Protein AF-B8LD40-F1 (afdb_monomer_lite)

Foldseek 3Di:
DDDDDDDDDDDDDDDDDDDDDDDDDDDDDDDDPPDDDPPDDVVVVVVVVVVVVVVVVVVVVVVVVVVVVVVVVVVVVVVVVVVVVVCVVVVDDDDDDPDPPPDDDDDDDDPDDPVVVVVVVVVPPPPQQDPVNLCVLQVVVPDDPVQQVDWDDRVPQWIAGSVGWIWGQDPVGTGIDGLPQPPDDPACVDPQDNGPDPVVVD

Sequence (202 aa):
MSKSKDKSKSKDKSPTSTSSSSKNAKQNPKEQKRKAPSTGLDEIDSLFAAKKQSSKQLQQQLAEEKEVAKLERKRRKEARLQEEAEEIALRGGGGGAAAVANAGGKRKADATAPQSLHQKAQNLKSLTYTRQDIQQLNGDKQSSNEAKDKWATDGLGGVFNGEGYTGRRDDGGLRVFKAHLMNREGFGGSKDCPFDCDCCFI

Structure (mmCIF, N/CA/C/O backbone):
data_AF-B8LD40-F1
#
_entry.id   AF-B8LD40-F1
#
loop_
_atom_site.group_PDB
_atom_site.id
_atom_site.type_symbol
_atom_site.label_atom_id
_atom_site.label_alt_id
_atom_site.label_comp_id
_atom_site.label_asym_id
_atom_site.label_entity_id
_atom_site.label_seq_id
_atom_site.pdbx_PDB_ins_code
_atom_site.Cartn_x
_atom_site.Cartn_y
_atom_site.Cartn_z
_atom_site.occupancy
_atom_site.B_iso_or_equiv
_atom_site.auth_seq_id
_atom_site.auth_comp_id
_atom_site.auth_asym_id
_atom_site.auth_atom_id
_atom_site.pdbx_PDB_model_num
ATOM 1 N N . MET A 1 1 ? -5.840 -19.647 -36.847 1.00 46.38 1 MET A N 1
ATOM 2 C CA . MET A 1 1 ? -6.883 -20.461 -36.187 1.00 46.38 1 MET A CA 1
ATOM 3 C C . MET A 1 1 ? -7.141 -19.895 -34.803 1.00 46.38 1 MET A C 1
ATOM 5 O O . MET A 1 1 ? -6.287 -19.974 -33.932 1.00 46.38 1 MET A O 1
ATOM 9 N N . SER A 1 2 ? -8.286 -19.237 -34.672 1.00 51.41 2 SER A N 1
ATOM 10 C CA . SER A 1 2 ? -8.727 -18.423 -33.542 1.00 51.41 2 SER A CA 1
ATOM 11 C C . SER A 1 2 ? -9.223 -19.277 -32.378 1.00 51.41 2 SER A C 1
ATOM 13 O O . SER A 1 2 ? -10.051 -20.159 -32.598 1.00 51.41 2 SER A O 1
ATOM 15 N N . LYS A 1 3 ? -8.798 -18.983 -31.143 1.00 52.06 3 LYS A N 1
ATOM 16 C CA . LYS A 1 3 ? -9.536 -19.368 -29.927 1.00 52.06 3 LYS A CA 1
ATOM 17 C C . LYS A 1 3 ? -9.447 -18.259 -28.878 1.00 52.06 3 LYS A C 1
ATOM 19 O O . LYS A 1 3 ? -8.589 -18.276 -28.003 1.00 52.06 3 LYS A O 1
ATOM 24 N N . SER A 1 4 ? -10.372 -17.312 -28.994 1.00 53.19 4 SER A N 1
ATOM 25 C CA . SER A 1 4 ? -10.793 -16.408 -27.924 1.00 53.19 4 SER A CA 1
ATOM 26 C C . SER A 1 4 ? -11.438 -17.220 -26.801 1.00 53.19 4 SER A C 1
ATOM 28 O O . SER A 1 4 ? -12.209 -18.147 -27.066 1.00 53.19 4 SER A O 1
ATOM 30 N N . LYS A 1 5 ? -11.138 -16.889 -25.544 1.00 59.12 5 LYS A N 1
ATOM 31 C CA . LYS A 1 5 ? -11.885 -17.415 -24.399 1.00 59.12 5 LYS A CA 1
ATOM 32 C C . LYS A 1 5 ? -12.058 -16.325 -23.349 1.00 59.12 5 LYS A C 1
ATOM 34 O O . LYS A 1 5 ? -11.348 -16.272 -22.350 1.00 59.12 5 LYS A O 1
ATOM 39 N N . ASP A 1 6 ? -13.035 -15.470 -23.617 1.00 59.31 6 ASP A N 1
ATOM 40 C CA . ASP A 1 6 ? -13.690 -14.626 -22.631 1.00 59.31 6 ASP A CA 1
ATOM 41 C C . ASP A 1 6 ? -14.314 -15.491 -21.532 1.00 59.31 6 ASP A C 1
ATOM 43 O O . ASP A 1 6 ? -14.996 -16.487 -21.797 1.00 59.31 6 ASP A O 1
ATOM 47 N N . LYS A 1 7 ? -14.097 -15.106 -20.274 1.00 61.38 7 LYS A N 1
ATOM 48 C CA . LYS A 1 7 ? -14.900 -15.610 -19.160 1.00 61.38 7 LYS A CA 1
ATOM 49 C C . LYS A 1 7 ? -15.148 -14.503 -18.147 1.00 61.38 7 LYS A C 1
ATOM 51 O O . LYS A 1 7 ? -14.567 -14.460 -17.067 1.00 61.38 7 LYS A O 1
ATOM 56 N N . SER A 1 8 ? -16.060 -13.623 -18.530 1.00 55.22 8 SER A N 1
ATOM 57 C CA . SER A 1 8 ? -16.773 -12.701 -17.655 1.00 55.22 8 SER A CA 1
ATOM 58 C C . SER A 1 8 ? -17.577 -13.498 -16.623 1.00 55.22 8 SER A C 1
ATOM 60 O O . SER A 1 8 ? -18.368 -14.372 -16.980 1.00 55.22 8 SER A O 1
ATOM 62 N N . LYS A 1 9 ? -17.391 -13.206 -15.335 1.00 63.00 9 LYS A N 1
ATOM 63 C CA . LYS A 1 9 ? -18.305 -13.648 -14.275 1.00 63.00 9 LYS A CA 1
ATOM 64 C C . LYS A 1 9 ? -18.649 -12.453 -13.396 1.00 63.00 9 LYS A C 1
ATOM 66 O O . LYS A 1 9 ? -18.030 -12.217 -12.364 1.00 63.00 9 LYS A O 1
ATOM 71 N N . SER A 1 10 ? -19.635 -11.699 -13.864 1.00 55.72 10 SER A N 1
ATOM 72 C CA . SER A 1 10 ? -20.427 -10.759 -13.084 1.00 55.72 10 SER A CA 1
ATOM 73 C C . SER A 1 10 ? -21.157 -11.512 -11.970 1.00 55.72 10 SER A C 1
ATOM 75 O O . SER A 1 10 ? -21.706 -12.598 -12.171 1.00 55.72 10 SER A O 1
ATOM 77 N N . LYS A 1 11 ? -21.138 -10.946 -10.765 1.00 61.25 11 LYS A N 1
ATOM 78 C CA . LYS A 1 11 ? -22.024 -11.360 -9.680 1.00 61.25 11 LYS A CA 1
ATOM 79 C C . LYS A 1 11 ? -22.542 -10.107 -8.994 1.00 61.25 11 LYS A C 1
ATOM 81 O O . LYS A 1 11 ? -22.071 -9.724 -7.929 1.00 61.25 11 LYS A O 1
ATOM 86 N N . ASP A 1 12 ? -23.501 -9.485 -9.667 1.00 57.19 12 ASP A N 1
ATOM 87 C CA . ASP A 1 12 ? -24.438 -8.552 -9.067 1.00 57.19 12 ASP A CA 1
ATOM 88 C C . ASP A 1 12 ? -25.165 -9.248 -7.919 1.00 57.19 12 ASP A C 1
ATOM 90 O O . ASP A 1 12 ? -25.702 -10.352 -8.059 1.00 57.19 12 ASP A O 1
ATOM 94 N N . LYS A 1 13 ? -25.142 -8.611 -6.752 1.00 61.12 13 LYS A N 1
ATOM 95 C CA . LYS A 1 13 ? -25.974 -8.997 -5.619 1.00 61.12 13 LYS A CA 1
ATOM 96 C C . LYS A 1 13 ? -26.497 -7.730 -4.959 1.00 61.12 13 LYS A C 1
ATOM 98 O O . LYS A 1 13 ? -25.964 -7.248 -3.965 1.00 61.12 13 LYS A O 1
ATOM 103 N N . SER A 1 14 ? -27.533 -7.185 -5.577 1.00 57.84 14 SER A N 1
ATOM 104 C CA . SER A 1 14 ? -28.467 -6.240 -4.981 1.00 57.84 14 SER A CA 1
ATOM 105 C C . SER A 1 14 ? -29.388 -6.953 -3.978 1.00 57.84 14 SER A C 1
ATOM 107 O O . SER A 1 14 ? -29.794 -8.097 -4.192 1.00 57.84 14 SER A O 1
ATOM 109 N N . PRO A 1 15 ? -29.726 -6.277 -2.874 1.00 63.28 15 PRO A N 1
ATOM 110 C CA . PRO A 1 15 ? -31.048 -6.374 -2.254 1.00 63.28 15 PRO A CA 1
ATOM 111 C C . PRO A 1 15 ? -31.692 -4.974 -2.299 1.00 63.28 15 PRO A C 1
ATOM 113 O O . PRO A 1 15 ? -31.142 -4.019 -1.761 1.00 63.28 15 PRO A O 1
ATOM 116 N N . THR A 1 16 ? -32.715 -4.703 -3.110 1.00 45.84 16 THR A N 1
ATOM 117 C CA . THR A 1 16 ? -34.132 -5.122 -3.015 1.00 45.84 16 THR A CA 1
ATOM 118 C C . THR A 1 16 ? -34.784 -4.783 -1.668 1.00 45.84 16 THR A C 1
ATOM 120 O O . THR A 1 16 ? -34.792 -5.584 -0.743 1.00 45.84 16 THR A O 1
ATOM 123 N N . SER A 1 17 ? -35.294 -3.545 -1.621 1.00 55.97 17 SER A N 1
ATOM 124 C CA . SER A 1 17 ? -36.606 -3.080 -1.129 1.00 55.97 17 SER A CA 1
ATOM 125 C C . SER A 1 17 ? -37.181 -3.573 0.204 1.00 55.97 17 SER A C 1
ATOM 127 O O . SER A 1 17 ? -37.475 -4.750 0.343 1.00 55.97 17 SER A O 1
ATOM 129 N N . THR A 1 18 ? -37.548 -2.605 1.053 1.00 43.50 18 THR A N 1
ATOM 130 C CA . THR A 1 18 ? -38.823 -2.457 1.806 1.00 43.50 18 THR A CA 1
ATOM 131 C C . THR A 1 18 ? -38.654 -1.214 2.694 1.00 43.50 18 THR A C 1
ATOM 133 O O . THR A 1 18 ? -37.595 -1.050 3.282 1.00 43.50 18 THR A O 1
ATOM 136 N N . SER A 1 19 ? -39.572 -0.284 2.924 1.00 46.84 19 SER A N 1
ATOM 137 C CA . SER A 1 19 ? -40.920 0.005 2.443 1.00 46.84 19 SER A CA 1
ATOM 138 C C . SER A 1 19 ? -41.267 1.347 3.103 1.00 46.84 19 SER A C 1
ATOM 140 O O . SER A 1 19 ? -41.404 1.421 4.325 1.00 46.84 19 SER A O 1
ATOM 142 N N . SER A 1 20 ? -41.357 2.416 2.320 1.00 50.75 20 SER A N 1
ATOM 143 C CA . SER A 1 20 ? -41.829 3.727 2.764 1.00 50.75 20 SER A CA 1
ATOM 144 C C . SER A 1 20 ? -43.325 3.658 3.081 1.00 50.75 20 SER A C 1
ATOM 146 O O . SER A 1 20 ? -44.149 3.619 2.170 1.00 50.75 20 SER A O 1
ATOM 148 N N . SER A 1 21 ? -43.685 3.641 4.365 1.00 48.81 21 SER A N 1
ATOM 149 C CA . SER A 1 21 ? -45.067 3.853 4.810 1.00 48.81 21 SER A CA 1
ATOM 150 C C . SER A 1 21 ? -45.235 5.289 5.289 1.00 48.81 21 SER A C 1
ATOM 152 O O . SER A 1 21 ? -45.101 5.598 6.470 1.00 48.81 21 SER A O 1
ATOM 154 N N . SER A 1 22 ? -45.544 6.164 4.337 1.00 55.53 22 SER A N 1
ATOM 155 C CA . SER A 1 22 ? -46.044 7.512 4.579 1.00 55.53 22 SER A CA 1
ATOM 156 C C . SER A 1 22 ? -47.498 7.418 5.043 1.00 55.53 22 SER A C 1
ATOM 158 O O . SER A 1 22 ? -48.403 7.239 4.230 1.00 55.53 22 SER A O 1
ATOM 160 N N . LYS A 1 23 ? -47.744 7.537 6.350 1.00 53.41 23 LYS A N 1
ATOM 161 C CA . LYS A 1 23 ? -49.082 7.838 6.876 1.00 53.41 23 LYS A CA 1
ATOM 162 C C . LYS A 1 23 ? -49.092 9.264 7.399 1.00 53.41 23 LYS A C 1
ATOM 164 O O . LYS A 1 23 ? -48.658 9.559 8.505 1.00 53.41 23 LYS A O 1
ATOM 169 N N . ASN A 1 24 ? -49.592 10.133 6.532 1.00 61.44 24 ASN A N 1
ATOM 170 C CA . ASN A 1 24 ? -49.990 11.494 6.822 1.00 61.44 24 ASN A CA 1
ATOM 171 C C . ASN A 1 24 ? -51.241 11.427 7.718 1.00 61.44 24 ASN A C 1
ATOM 173 O O . ASN A 1 24 ? -52.333 11.137 7.235 1.00 61.44 24 ASN A O 1
ATOM 177 N N . ALA A 1 25 ? -51.073 11.609 9.028 1.00 52.62 25 ALA A N 1
ATOM 178 C CA . ALA A 1 25 ? -52.174 11.668 9.984 1.00 52.62 25 ALA A CA 1
ATOM 179 C C . ALA A 1 25 ? -52.093 12.984 10.760 1.00 52.62 25 ALA A C 1
ATOM 181 O O . ALA A 1 25 ? -51.400 13.127 11.763 1.00 52.62 25 ALA A O 1
ATOM 182 N N . LYS A 1 26 ? -52.836 13.952 10.231 1.00 63.72 26 LYS A N 1
ATOM 183 C CA . LYS A 1 26 ? -53.225 15.221 10.836 1.00 63.72 26 LYS A CA 1
ATOM 184 C C . LYS A 1 26 ? -53.887 14.952 12.194 1.00 63.72 26 LYS A C 1
ATOM 186 O O . LYS A 1 26 ? -55.012 14.457 12.222 1.00 63.72 26 LYS A O 1
ATOM 191 N N . GLN A 1 27 ? -53.215 15.263 13.303 1.00 50.19 27 GLN A N 1
ATOM 192 C CA . GLN A 1 27 ? -53.833 15.276 14.632 1.00 50.19 27 GLN A CA 1
ATOM 193 C C . GLN A 1 27 ? -53.382 16.487 15.457 1.00 50.19 27 GLN A C 1
ATOM 195 O O . GLN A 1 27 ? -52.214 16.859 15.486 1.00 50.19 27 GLN A O 1
ATOM 200 N N . ASN A 1 28 ? -54.395 17.101 16.068 1.00 53.66 28 ASN A N 1
ATOM 201 C CA . ASN A 1 28 ? -54.417 18.330 16.854 1.00 53.66 28 ASN A CA 1
ATOM 202 C C . ASN A 1 28 ? -53.378 18.415 17.990 1.00 53.66 28 ASN A C 1
ATOM 204 O O . ASN A 1 28 ? -53.013 17.389 18.568 1.00 53.66 28 ASN A O 1
ATOM 208 N N . PRO A 1 29 ? -53.002 19.640 18.407 1.00 55.00 29 PRO A N 1
ATOM 209 C CA . PRO A 1 29 ? -52.153 19.872 19.568 1.00 55.00 29 PRO A CA 1
ATOM 210 C C . PRO A 1 29 ? -52.940 19.590 20.858 1.00 55.00 29 PRO A C 1
ATOM 212 O O . PRO A 1 29 ? -53.646 20.451 21.375 1.00 55.00 29 PRO A O 1
ATOM 215 N N . LYS A 1 30 ? -52.833 18.369 21.392 1.00 52.06 30 LYS A N 1
ATOM 216 C CA . LYS A 1 30 ? -53.209 18.085 22.783 1.00 52.06 30 LYS A CA 1
ATOM 217 C C . LYS A 1 30 ? -51.999 18.314 23.679 1.00 52.06 30 LYS A C 1
ATOM 219 O O . LYS A 1 30 ? -51.105 17.478 23.765 1.00 52.06 30 LYS A O 1
ATOM 224 N N . GLU A 1 31 ? -51.999 19.501 24.273 1.00 57.94 31 GLU A N 1
ATOM 225 C CA . GLU A 1 31 ? -51.506 19.844 25.608 1.00 57.94 31 GLU A CA 1
ATOM 226 C C . GLU A 1 31 ? -50.653 18.754 26.279 1.00 57.94 31 GLU A C 1
ATOM 228 O O . GLU A 1 31 ? -51.134 17.797 26.895 1.00 57.94 31 GLU A O 1
ATOM 233 N N . GLN A 1 32 ? -49.341 18.899 26.102 1.00 57.62 32 GLN A N 1
ATOM 234 C CA . GLN A 1 32 ? -48.333 18.016 26.662 1.00 57.62 32 GLN A CA 1
ATOM 235 C C . GLN A 1 32 ? -48.299 18.181 28.184 1.00 57.62 32 GLN A C 1
ATOM 237 O O . GLN A 1 32 ? -47.701 19.116 28.717 1.00 57.62 32 GLN A O 1
ATOM 242 N N . LYS A 1 33 ? -48.890 17.216 28.897 1.00 55.88 33 LYS A N 1
ATOM 243 C CA . LYS A 1 33 ? -48.517 16.916 30.283 1.00 55.88 33 LYS A CA 1
ATOM 244 C C . LYS A 1 33 ? -47.004 16.700 30.318 1.00 55.88 33 LYS A C 1
ATOM 246 O O . LYS A 1 33 ? -46.514 15.674 29.845 1.00 55.88 33 LYS A O 1
ATOM 251 N N . ARG A 1 34 ? -46.278 17.668 30.880 1.00 57.91 34 ARG A N 1
ATOM 252 C CA . ARG A 1 34 ? -44.858 17.561 31.224 1.00 57.91 34 ARG A CA 1
ATOM 253 C C . ARG A 1 34 ? -44.698 16.426 32.236 1.00 57.91 34 ARG A C 1
ATOM 255 O O . ARG A 1 34 ? -44.846 16.632 33.437 1.00 57.91 34 ARG A O 1
ATOM 262 N N . LYS A 1 35 ? -44.473 15.205 31.745 1.00 61.47 35 LYS A N 1
ATOM 263 C CA . LYS A 1 35 ? -43.962 14.113 32.573 1.00 61.47 35 LYS A CA 1
ATOM 264 C C . LYS A 1 35 ? -42.563 14.528 33.011 1.00 61.47 35 LYS A C 1
ATOM 266 O O . LYS A 1 35 ? -41.751 14.909 32.170 1.00 61.47 35 LYS A O 1
ATOM 271 N N . ALA A 1 36 ? -42.335 14.534 34.321 1.00 64.12 36 ALA A N 1
ATOM 272 C CA . ALA A 1 36 ? -41.027 14.801 34.893 1.00 64.12 36 ALA A CA 1
ATOM 273 C C . ALA A 1 36 ? -39.984 13.872 34.243 1.00 64.12 36 ALA A C 1
ATOM 275 O O . ALA A 1 36 ? -40.308 12.713 33.967 1.00 64.12 36 ALA A O 1
ATOM 276 N N . PRO A 1 37 ? -38.773 14.371 33.958 1.00 61.31 37 PRO A N 1
ATOM 277 C CA . PRO A 1 37 ? -37.758 13.581 33.285 1.00 61.31 37 PRO A CA 1
ATOM 278 C C . PRO A 1 37 ? -37.340 12.414 34.189 1.00 61.31 37 PRO A C 1
ATOM 280 O O . PRO A 1 37 ? -36.894 12.614 35.317 1.00 61.31 37 PRO A O 1
ATOM 283 N N . SER A 1 38 ? -37.502 11.185 33.700 1.00 61.88 38 SER A N 1
ATOM 284 C CA . SER A 1 38 ? -36.839 9.989 34.226 1.00 61.88 38 SER A CA 1
ATOM 285 C C . SER A 1 38 ? -35.347 10.067 33.877 1.00 61.88 38 SER A C 1
ATOM 287 O O . SER A 1 38 ? -34.861 9.391 32.978 1.00 61.88 38 SER A O 1
ATOM 289 N N . THR A 1 39 ? -34.629 10.952 34.569 1.00 64.12 39 THR A N 1
ATOM 290 C CA . THR A 1 39 ? -33.268 11.477 34.315 1.00 64.12 39 THR A CA 1
ATOM 291 C C . THR A 1 39 ? -32.104 10.478 34.425 1.00 64.12 39 THR A C 1
ATOM 293 O O . THR A 1 39 ? -30.983 10.882 34.703 1.00 64.12 39 THR A O 1
ATOM 296 N N . GLY A 1 40 ? -32.315 9.173 34.242 1.00 73.38 40 GLY A N 1
ATOM 297 C CA . GLY A 1 40 ? -31.241 8.186 34.444 1.00 73.38 40 GLY A CA 1
ATOM 298 C C . GLY A 1 40 ? -31.098 7.148 33.342 1.00 73.38 40 GLY A C 1
ATOM 299 O O . GLY A 1 40 ? -30.006 6.942 32.825 1.00 73.38 40 GLY A O 1
ATOM 300 N N . LEU A 1 41 ? -32.189 6.470 32.981 1.00 81.06 41 LEU A N 1
ATOM 301 C CA . LEU A 1 41 ? -32.118 5.318 32.073 1.00 81.06 41 LEU A CA 1
ATOM 302 C C . LEU A 1 41 ? -32.210 5.717 30.594 1.00 81.06 41 LEU A C 1
ATOM 304 O O . LEU A 1 41 ? -31.482 5.167 29.772 1.00 81.06 41 LEU A O 1
ATOM 308 N N . ASP A 1 42 ? -33.018 6.726 30.264 1.00 84.81 42 ASP A N 1
ATOM 309 C CA . ASP A 1 42 ? -33.199 7.178 28.875 1.00 84.81 42 ASP A CA 1
ATOM 310 C C . ASP A 1 42 ? -31.936 7.851 28.299 1.00 84.81 42 ASP A C 1
ATOM 312 O O . ASP A 1 42 ? -31.674 7.801 27.092 1.00 84.81 42 ASP A O 1
ATOM 316 N N . GLU A 1 43 ? -31.109 8.453 29.160 1.00 86.38 43 GLU A N 1
ATOM 317 C CA . GLU A 1 43 ? -29.819 9.031 28.767 1.00 86.38 43 GLU A CA 1
ATOM 318 C C . GLU A 1 43 ? -28.813 7.943 28.378 1.00 86.38 43 GLU A C 1
ATOM 320 O O . GLU A 1 43 ? -28.085 8.090 27.394 1.00 86.38 43 GLU A O 1
ATOM 325 N N . ILE A 1 44 ? -28.814 6.813 29.090 1.00 88.06 44 ILE A N 1
ATOM 326 C CA . ILE A 1 44 ? -27.912 5.691 28.814 1.00 88.06 44 ILE A CA 1
ATOM 327 C C . ILE A 1 44 ? -28.259 5.060 27.460 1.00 88.06 44 ILE A C 1
ATOM 329 O O . ILE A 1 44 ? -27.371 4.884 26.623 1.00 88.06 44 ILE A O 1
ATOM 333 N N . ASP A 1 45 ? -29.539 4.799 27.190 1.00 90.88 45 ASP A N 1
ATOM 334 C CA . ASP A 1 45 ? -29.971 4.247 25.899 1.00 90.88 45 ASP A CA 1
ATOM 335 C C . ASP A 1 45 ? -29.677 5.202 24.732 1.00 90.88 45 ASP A C 1
ATOM 337 O O . ASP A 1 45 ? -29.233 4.773 23.660 1.00 90.88 45 ASP A O 1
ATOM 341 N N . SER A 1 46 ? -29.823 6.511 24.955 1.00 89.50 46 SER A N 1
ATOM 342 C CA . SER A 1 46 ? -29.459 7.535 23.969 1.00 89.50 46 SER A CA 1
ATOM 343 C C . SER A 1 46 ? -27.958 7.525 23.651 1.00 89.50 46 SER A C 1
ATOM 345 O O . SER A 1 46 ? -27.571 7.621 22.481 1.00 89.50 46 SER A O 1
ATOM 347 N N . LEU A 1 47 ? -27.096 7.331 24.655 1.00 89.69 47 LEU A N 1
ATOM 348 C CA . LEU A 1 47 ? -25.644 7.228 24.464 1.00 89.69 47 LEU A CA 1
ATOM 349 C C . LEU A 1 47 ? -25.248 5.970 23.678 1.00 89.69 47 LEU A C 1
ATOM 351 O O . LEU A 1 47 ? -24.382 6.031 22.798 1.00 89.69 47 LEU A O 1
ATOM 355 N N . PHE A 1 48 ? -25.900 4.833 23.932 1.00 93.81 48 PHE A N 1
ATOM 356 C CA . PHE A 1 48 ? -25.655 3.610 23.161 1.00 93.81 48 PHE A CA 1
ATOM 357 C C . PHE A 1 48 ? -26.150 3.725 21.716 1.00 93.81 48 PHE A C 1
ATOM 359 O O . PHE A 1 48 ? -25.455 3.281 20.794 1.00 93.81 48 PHE A O 1
ATOM 366 N N . ALA A 1 49 ? -27.300 4.365 21.490 1.00 94.00 49 ALA A N 1
ATOM 367 C CA . ALA A 1 49 ? -27.791 4.654 20.147 1.00 94.00 49 ALA A CA 1
ATOM 368 C C . ALA A 1 49 ? -26.815 5.560 19.374 1.00 94.00 49 ALA A C 1
ATOM 370 O O . ALA A 1 49 ? -26.457 5.242 18.235 1.00 94.00 49 ALA A O 1
ATOM 371 N N . ALA A 1 50 ? -26.307 6.618 20.014 1.00 93.50 50 ALA A N 1
ATOM 372 C CA . ALA A 1 50 ? -25.322 7.523 19.427 1.00 93.50 50 ALA A CA 1
ATOM 373 C C . ALA A 1 50 ? -24.005 6.803 19.079 1.00 93.50 50 ALA A C 1
ATOM 375 O O . ALA A 1 50 ? -23.508 6.931 17.960 1.00 93.50 50 ALA A O 1
ATOM 376 N N . LYS A 1 51 ? -23.473 5.968 19.984 1.00 95.81 51 LYS A N 1
ATOM 377 C CA . LYS A 1 51 ? -22.243 5.188 19.745 1.00 95.81 51 LYS A CA 1
ATOM 378 C C . LYS A 1 51 ? -22.401 4.162 18.619 1.00 95.81 51 LYS A C 1
ATOM 380 O O . LYS A 1 51 ? -21.475 3.927 17.842 1.00 95.81 51 LYS A O 1
ATOM 385 N N . LYS A 1 52 ? -23.580 3.549 18.505 1.00 95.81 52 LYS A N 1
ATOM 386 C CA . LYS A 1 52 ? -23.887 2.609 17.420 1.00 95.81 52 LYS A CA 1
ATOM 387 C C . LYS A 1 52 ? -23.951 3.317 16.067 1.00 95.81 52 LYS A C 1
ATOM 389 O O . LYS A 1 52 ? -23.462 2.780 15.073 1.00 95.81 52 LYS A O 1
ATOM 394 N N . GLN A 1 53 ? -24.527 4.518 16.024 1.00 94.00 53 GLN A N 1
ATOM 395 C CA . GLN A 1 53 ? -24.570 5.327 14.806 1.00 94.00 53 GLN A CA 1
ATOM 396 C C . GLN A 1 53 ? -23.182 5.842 14.410 1.00 94.00 53 GLN A C 1
ATOM 398 O O . GLN A 1 53 ? -22.814 5.709 13.243 1.00 94.00 53 GLN A O 1
ATOM 403 N N . SER A 1 54 ? -22.380 6.331 15.362 1.00 95.44 54 SER A N 1
ATOM 404 C CA . SER A 1 54 ? -21.028 6.828 15.076 1.00 95.44 54 SER A CA 1
ATOM 405 C C . SER A 1 54 ? -20.097 5.723 14.574 1.00 95.44 54 SER A C 1
ATOM 407 O O . SER A 1 54 ? -19.374 5.918 13.600 1.00 95.44 54 SER A O 1
ATOM 409 N N . SER A 1 55 ? -20.173 4.521 15.155 1.00 95.69 55 SER A N 1
ATOM 410 C CA . SER A 1 55 ? -19.406 3.363 14.684 1.00 95.69 55 SER A CA 1
ATOM 411 C C . SER A 1 55 ? -19.765 2.981 13.244 1.00 95.69 55 SER A C 1
ATOM 413 O O . SER A 1 55 ? -18.873 2.711 12.438 1.00 95.69 55 SER A O 1
ATOM 415 N N . LYS A 1 56 ? -21.058 3.013 12.895 1.00 96.81 56 LYS A N 1
ATOM 416 C CA . LYS A 1 56 ? -21.517 2.735 11.529 1.00 96.81 56 LYS A CA 1
ATOM 417 C C . LYS A 1 56 ? -21.029 3.795 10.535 1.00 96.81 56 LYS A C 1
ATOM 419 O O . LYS A 1 56 ? -20.616 3.434 9.438 1.00 96.81 56 LYS A O 1
ATOM 424 N N . GLN A 1 57 ? -21.048 5.073 10.919 1.00 96.38 57 GLN A N 1
ATOM 425 C CA . GLN A 1 57 ? -20.545 6.171 10.086 1.00 96.38 57 GLN A CA 1
ATOM 426 C C . GLN A 1 57 ? -19.033 6.069 9.857 1.00 96.38 57 GLN A C 1
ATOM 428 O O . GLN A 1 57 ? -18.589 6.168 8.717 1.00 96.38 57 GLN A O 1
ATOM 433 N N . LEU A 1 58 ? -18.250 5.783 10.901 1.00 96.19 58 LEU A N 1
ATOM 434 C CA . LEU A 1 58 ? -16.801 5.595 10.776 1.00 96.19 58 LEU A CA 1
ATOM 435 C C . 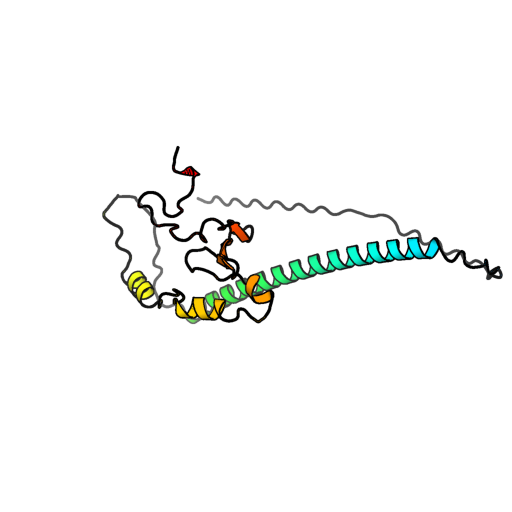LEU A 1 58 ? -16.466 4.438 9.824 1.00 96.19 58 LEU A C 1
ATOM 437 O O . LEU A 1 58 ? -15.585 4.547 8.976 1.00 96.19 58 LEU A O 1
ATOM 441 N N . GLN A 1 59 ? -17.201 3.329 9.928 1.00 95.81 59 GLN A N 1
ATOM 442 C CA . GLN A 1 59 ? -17.001 2.183 9.047 1.00 95.81 59 GLN A CA 1
ATOM 443 C C . GLN A 1 59 ? -17.341 2.505 7.582 1.00 95.81 59 GLN A C 1
ATOM 445 O O . GLN A 1 59 ? -16.664 2.009 6.681 1.00 95.81 59 GLN A O 1
ATOM 450 N N . GLN A 1 60 ? -18.359 3.337 7.339 1.00 97.38 60 GLN A N 1
ATOM 451 C CA . GLN A 1 60 ? -18.691 3.825 5.998 1.00 97.38 60 GLN A CA 1
ATOM 452 C C . GLN A 1 60 ? -17.593 4.742 5.446 1.00 97.38 60 GLN A C 1
ATOM 454 O O . GLN A 1 60 ? -17.142 4.514 4.327 1.00 97.38 60 GLN A O 1
ATOM 459 N N . GLN A 1 61 ? -17.083 5.681 6.249 1.00 97.00 61 GLN A N 1
ATOM 460 C CA . GLN A 1 61 ? -15.985 6.570 5.850 1.00 97.00 61 GLN A CA 1
ATOM 461 C C . GLN A 1 61 ? -14.721 5.791 5.464 1.00 97.00 61 GLN A C 1
ATOM 463 O O . GLN A 1 61 ? -14.149 6.030 4.405 1.00 97.00 61 GLN A O 1
ATOM 468 N N . LEU A 1 62 ? -14.332 4.790 6.260 1.00 95.31 62 LEU A N 1
ATOM 469 C CA . LEU A 1 62 ? -13.176 3.941 5.947 1.00 95.31 62 LEU A CA 1
ATOM 470 C C . LEU A 1 62 ? -13.368 3.127 4.657 1.00 95.31 62 LEU A C 1
ATOM 472 O O . LEU A 1 62 ? -12.406 2.861 3.932 1.00 95.31 62 LEU A O 1
ATOM 476 N N . ALA A 1 63 ? -14.598 2.699 4.363 1.00 97.31 63 ALA A N 1
ATOM 477 C CA . ALA A 1 63 ? -14.900 1.985 3.127 1.00 97.31 63 ALA A CA 1
ATOM 478 C C . ALA A 1 63 ? -14.818 2.912 1.902 1.00 97.31 63 ALA A C 1
ATOM 480 O O . ALA A 1 63 ? -14.235 2.524 0.888 1.00 97.31 63 ALA A O 1
ATOM 481 N N . GLU A 1 64 ? -15.351 4.129 2.012 1.00 98.00 64 GLU A N 1
ATOM 482 C CA . GLU A 1 64 ? -15.293 5.154 0.965 1.00 98.00 64 GLU A CA 1
ATOM 483 C C . GLU A 1 64 ? -13.850 5.592 0.688 1.00 98.00 64 GLU A C 1
ATOM 485 O O . GLU A 1 64 ? -13.415 5.573 -0.463 1.00 98.00 64 GLU A O 1
ATOM 490 N N . GLU A 1 65 ? -13.066 5.873 1.731 1.00 96.00 65 GLU A N 1
ATOM 491 C CA . GLU A 1 65 ? -11.652 6.242 1.607 1.00 96.00 65 GLU A CA 1
ATOM 492 C C . GLU A 1 65 ? -10.841 5.146 0.899 1.00 96.00 65 GLU A C 1
ATOM 494 O O . GLU A 1 65 ? -10.040 5.416 -0.000 1.00 96.00 65 GLU A O 1
ATOM 499 N N . LYS A 1 66 ? -11.103 3.876 1.230 1.00 97.50 66 LYS A N 1
ATOM 500 C CA . LYS A 1 66 ? -10.449 2.736 0.580 1.00 97.50 66 LYS A CA 1
ATOM 501 C C . LYS A 1 66 ? -10.803 2.620 -0.904 1.00 97.50 66 LYS A C 1
ATOM 503 O O . LYS A 1 66 ? -9.944 2.229 -1.699 1.00 97.50 66 LYS A O 1
ATOM 508 N N . GLU A 1 67 ? -12.040 2.920 -1.293 1.00 97.12 67 GLU A N 1
ATOM 509 C CA . GLU A 1 67 ? -12.443 2.932 -2.704 1.00 97.12 67 GLU A CA 1
ATOM 510 C C . GLU A 1 67 ? -11.821 4.114 -3.460 1.00 97.12 67 GLU A C 1
ATOM 512 O O . GLU A 1 67 ? -11.287 3.918 -4.556 1.00 97.12 67 GLU A O 1
ATOM 517 N N . VAL A 1 68 ? -11.761 5.300 -2.849 1.00 97.56 68 VAL A N 1
ATOM 518 C CA . VAL A 1 68 ? -11.065 6.467 -3.414 1.00 97.56 68 VAL A CA 1
ATOM 519 C C . VAL A 1 68 ? -9.580 6.164 -3.630 1.00 97.56 68 VAL A C 1
ATOM 521 O O . VAL A 1 68 ? -9.067 6.367 -4.732 1.00 97.56 68 VAL A O 1
ATOM 524 N N . ALA A 1 69 ? -8.902 5.568 -2.646 1.00 94.94 69 ALA A N 1
ATOM 525 C CA . ALA A 1 69 ? -7.494 5.190 -2.763 1.00 94.94 69 ALA A CA 1
ATOM 526 C C . ALA A 1 69 ? -7.244 4.166 -3.891 1.00 94.94 69 ALA A C 1
ATOM 528 O O . ALA A 1 69 ? -6.237 4.232 -4.606 1.00 94.94 69 ALA A O 1
ATOM 529 N N . LYS A 1 70 ? -8.167 3.214 -4.100 1.00 97.31 70 LYS A N 1
ATOM 530 C CA . LYS A 1 70 ? -8.086 2.269 -5.228 1.00 97.31 70 LYS A CA 1
ATOM 531 C C . LYS A 1 70 ? -8.267 2.969 -6.571 1.00 97.31 70 LYS A C 1
ATOM 533 O O . LYS A 1 70 ? -7.524 2.655 -7.505 1.00 97.31 70 LYS A O 1
ATOM 538 N N . LEU A 1 71 ? -9.241 3.872 -6.683 1.00 96.62 71 LEU A N 1
ATOM 539 C CA . LEU A 1 71 ? -9.493 4.637 -7.905 1.00 96.62 71 LEU A CA 1
ATOM 540 C C . LEU A 1 71 ? -8.308 5.540 -8.243 1.00 96.62 71 LEU A C 1
ATOM 542 O O . LEU A 1 71 ? -7.861 5.556 -9.387 1.00 96.62 71 LEU A O 1
ATOM 546 N N . GLU A 1 72 ? -7.717 6.198 -7.248 1.00 96.81 72 GLU A N 1
ATOM 547 C CA . GLU A 1 72 ? -6.523 7.012 -7.447 1.00 96.81 72 GLU A CA 1
ATOM 548 C C . GLU A 1 72 ? -5.331 6.165 -7.918 1.00 96.81 72 GLU A C 1
ATOM 550 O O . GLU A 1 72 ? -4.633 6.532 -8.866 1.00 96.81 72 GLU A O 1
ATOM 555 N N . ARG A 1 73 ? -5.125 4.978 -7.331 1.00 94.00 73 ARG A N 1
ATOM 556 C CA . ARG A 1 73 ? -4.075 4.051 -7.781 1.00 94.00 73 ARG A CA 1
ATOM 557 C C . ARG A 1 73 ? -4.297 3.586 -9.222 1.00 94.00 73 ARG A C 1
ATOM 559 O O . ARG A 1 73 ? -3.315 3.436 -9.948 1.00 94.00 73 ARG A O 1
ATOM 566 N N . LYS A 1 74 ? -5.545 3.345 -9.637 1.00 97.12 74 LYS A N 1
ATOM 567 C CA . LYS A 1 74 ? -5.881 3.005 -11.031 1.00 97.12 74 LYS A CA 1
ATOM 568 C C . LYS A 1 74 ? -5.593 4.177 -11.965 1.00 97.12 74 LYS A C 1
ATOM 570 O O . LYS A 1 74 ? -4.828 3.997 -12.905 1.00 97.12 74 LYS A O 1
ATOM 575 N N . ARG A 1 75 ? -6.061 5.380 -11.623 1.00 97.62 75 ARG A N 1
ATOM 576 C CA . ARG A 1 75 ? -5.804 6.605 -12.391 1.00 97.62 75 ARG A CA 1
ATOM 577 C C . ARG A 1 75 ? -4.306 6.870 -12.574 1.00 97.62 75 ARG A C 1
ATOM 579 O O . ARG A 1 75 ? -3.871 7.198 -13.669 1.00 97.62 75 ARG A O 1
ATOM 586 N N . ARG A 1 76 ? -3.490 6.680 -11.530 1.00 93.31 76 ARG A N 1
ATOM 587 C CA . ARG A 1 76 ? -2.023 6.822 -11.622 1.00 93.31 76 ARG A CA 1
ATOM 588 C C . ARG A 1 76 ? -1.381 5.781 -12.545 1.00 93.31 76 ARG A C 1
ATOM 590 O O . ARG A 1 76 ? -0.383 6.087 -13.186 1.00 93.31 76 ARG A O 1
ATOM 597 N N . LYS A 1 77 ? -1.904 4.551 -12.590 1.00 96.62 77 LYS A N 1
ATOM 598 C CA . LYS A 1 77 ? -1.411 3.508 -13.506 1.00 96.62 77 LYS A CA 1
ATOM 599 C C . LYS A 1 77 ? -1.792 3.810 -14.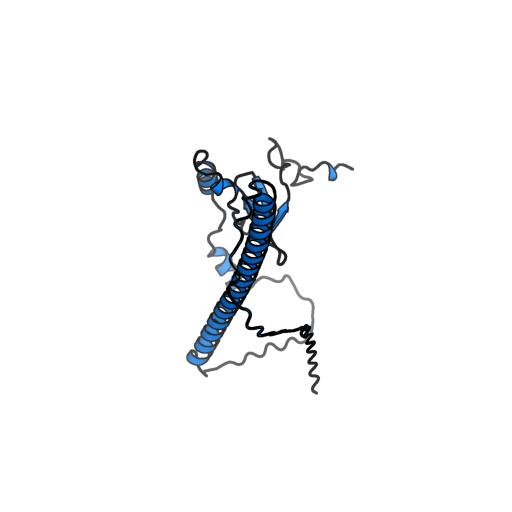951 1.00 96.62 77 LYS A C 1
ATOM 601 O O . LYS A 1 77 ? -0.944 3.684 -15.822 1.00 96.62 77 LYS A O 1
ATOM 606 N N . GLU A 1 78 ? -3.035 4.218 -15.180 1.00 95.81 78 GLU A N 1
ATOM 607 C CA . GLU A 1 78 ? -3.533 4.599 -16.504 1.00 95.81 78 GLU A CA 1
ATOM 608 C C . GLU A 1 78 ? -2.779 5.810 -17.053 1.00 95.81 78 GLU A C 1
ATOM 610 O O . GLU A 1 78 ? -2.358 5.771 -18.199 1.00 95.81 78 GLU A O 1
ATOM 615 N N . ALA A 1 79 ? -2.492 6.816 -16.219 1.00 95.50 79 ALA A N 1
ATOM 616 C CA . ALA A 1 79 ? -1.685 7.969 -16.619 1.00 95.50 79 ALA A CA 1
ATOM 617 C C . ALA A 1 79 ? -0.277 7.576 -17.101 1.00 95.50 79 ALA A C 1
ATOM 619 O O . ALA A 1 79 ? 0.167 8.068 -18.128 1.00 95.50 79 ALA A O 1
ATOM 620 N N . ARG A 1 80 ? 0.404 6.645 -16.411 1.00 93.75 80 ARG A N 1
ATOM 621 C CA . ARG A 1 80 ? 1.722 6.144 -16.853 1.00 93.75 80 ARG A CA 1
ATOM 622 C C . ARG A 1 80 ? 1.642 5.394 -18.178 1.00 93.75 80 ARG A C 1
ATOM 624 O O . ARG A 1 80 ? 2.530 5.520 -19.005 1.00 93.75 80 ARG A O 1
ATOM 631 N N . LEU A 1 81 ? 0.590 4.597 -18.357 1.00 90.50 81 LEU A N 1
ATOM 632 C CA . LEU A 1 81 ? 0.388 3.812 -19.574 1.00 90.50 81 LEU A CA 1
ATOM 633 C C . LEU A 1 81 ? 0.044 4.726 -20.756 1.00 90.50 81 LEU A C 1
ATOM 635 O O . LEU A 1 81 ? 0.506 4.497 -21.867 1.00 90.50 81 LEU A O 1
ATOM 639 N N . GLN A 1 82 ? -0.729 5.783 -20.507 1.00 94.69 82 GLN A N 1
ATOM 640 C CA . GLN A 1 82 ? -1.019 6.809 -21.498 1.00 94.69 82 GLN A CA 1
ATOM 641 C C . GLN A 1 82 ? 0.243 7.589 -21.886 1.00 94.69 82 GLN A C 1
ATOM 643 O O . GLN A 1 82 ? 0.482 7.755 -23.073 1.00 94.69 82 GLN A O 1
ATOM 648 N N . GLU A 1 83 ? 1.072 7.998 -20.921 1.00 92.00 83 GLU A N 1
ATOM 649 C CA . GLU A 1 83 ? 2.357 8.658 -21.191 1.00 92.00 83 GLU A CA 1
ATOM 650 C C . GLU A 1 83 ? 3.296 7.756 -22.013 1.00 92.00 83 GLU A C 1
ATOM 652 O O . GLU A 1 83 ? 3.881 8.212 -22.988 1.00 92.00 83 GLU A O 1
ATOM 657 N N . GLU A 1 84 ? 3.372 6.458 -21.698 1.00 89.75 84 GLU A N 1
ATOM 658 C CA . GLU A 1 84 ? 4.144 5.477 -22.478 1.00 89.75 84 GLU A CA 1
ATOM 659 C C . GLU A 1 84 ? 3.586 5.308 -23.903 1.00 89.75 84 GLU A C 1
ATOM 661 O O . GLU A 1 84 ? 4.342 5.252 -24.873 1.00 89.75 84 GLU A O 1
ATOM 666 N N . ALA A 1 85 ? 2.260 5.269 -24.064 1.00 92.81 85 ALA A N 1
ATOM 667 C CA . ALA A 1 85 ? 1.622 5.206 -25.378 1.00 92.81 85 ALA A CA 1
ATOM 668 C C . ALA A 1 85 ? 1.856 6.486 -26.200 1.00 92.81 85 ALA A C 1
ATOM 670 O O . ALA A 1 85 ? 2.087 6.402 -27.408 1.00 92.81 85 ALA A O 1
ATOM 671 N N . GLU A 1 86 ? 1.827 7.655 -25.556 1.00 93.81 86 GLU A N 1
ATOM 672 C CA . GLU A 1 86 ? 2.149 8.944 -26.168 1.00 93.81 86 GLU A CA 1
ATOM 673 C C . GLU A 1 86 ? 3.634 9.020 -26.544 1.00 93.81 86 GLU A C 1
ATOM 675 O O . GLU A 1 86 ? 3.934 9.432 -27.660 1.00 93.81 86 GLU A O 1
ATOM 680 N N . GLU A 1 87 ? 4.559 8.541 -25.703 1.00 88.00 87 GLU A N 1
ATOM 681 C CA . GLU A 1 87 ? 5.987 8.443 -26.037 1.00 88.00 87 GLU A CA 1
ATOM 682 C C . GLU A 1 87 ? 6.207 7.529 -27.250 1.00 88.00 87 GLU A C 1
ATOM 684 O O . GLU A 1 87 ? 6.936 7.893 -28.170 1.00 88.00 8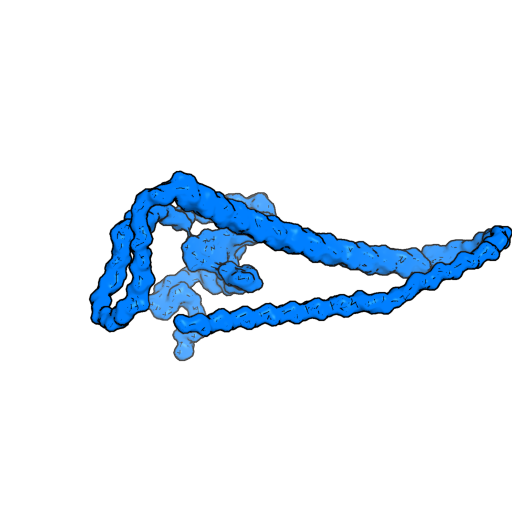7 GLU A O 1
ATOM 689 N N . ILE A 1 88 ? 5.539 6.372 -27.310 1.00 85.50 88 ILE A N 1
ATOM 690 C CA . ILE A 1 88 ? 5.609 5.455 -28.459 1.00 85.50 88 ILE A CA 1
ATOM 691 C C . ILE A 1 88 ? 5.054 6.117 -29.730 1.00 85.50 88 ILE A C 1
ATOM 693 O O . ILE A 1 88 ? 5.640 5.969 -30.806 1.00 85.50 88 ILE A O 1
ATOM 697 N N . ALA A 1 89 ? 3.949 6.859 -29.623 1.00 88.06 89 ALA A N 1
ATOM 698 C CA . ALA A 1 89 ? 3.352 7.569 -30.749 1.00 88.06 89 ALA A CA 1
ATOM 699 C C . ALA A 1 89 ? 4.236 8.732 -31.235 1.00 88.06 89 ALA A C 1
ATOM 7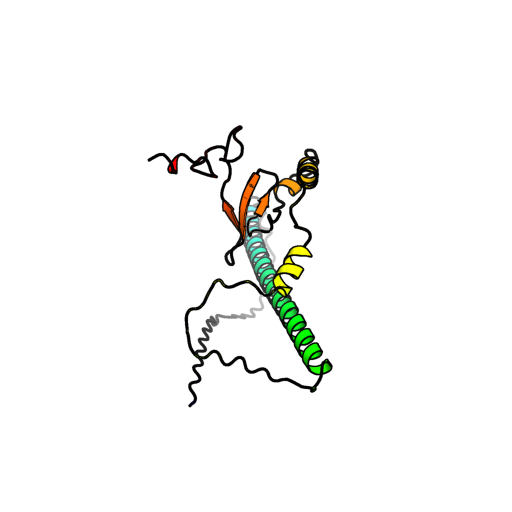01 O O . ALA A 1 89 ? 4.438 8.878 -32.442 1.00 88.06 89 ALA A O 1
ATOM 702 N N . LEU A 1 90 ? 4.808 9.516 -30.313 1.00 83.75 90 LEU A N 1
ATOM 703 C CA . LEU A 1 90 ? 5.688 10.650 -30.614 1.00 83.75 90 LEU A CA 1
ATOM 704 C C . LEU A 1 90 ? 7.052 10.189 -31.144 1.00 83.75 90 LEU A C 1
ATOM 706 O O . LEU A 1 90 ? 7.624 10.827 -32.026 1.00 83.75 90 LEU A O 1
ATOM 710 N N . ARG A 1 91 ? 7.555 9.053 -30.642 1.00 80.62 91 ARG A N 1
ATOM 711 C CA . ARG A 1 91 ? 8.776 8.401 -31.132 1.00 80.62 91 ARG A CA 1
ATOM 712 C C . ARG A 1 91 ? 8.605 7.802 -32.528 1.00 80.62 91 ARG A C 1
ATOM 714 O O . ARG A 1 91 ? 9.610 7.483 -33.147 1.00 80.62 91 ARG A O 1
ATOM 721 N N . GLY A 1 92 ? 7.368 7.712 -33.022 1.00 56.22 92 GLY A N 1
ATOM 722 C CA . GLY A 1 92 ? 7.027 7.768 -34.439 1.00 56.22 92 GLY A CA 1
ATOM 723 C C . GLY A 1 92 ? 7.673 6.709 -35.331 1.00 56.22 92 GLY A C 1
ATOM 724 O O . GLY A 1 92 ? 8.838 6.806 -35.684 1.00 56.22 92 GLY A O 1
ATOM 725 N N . GLY A 1 93 ? 6.867 5.757 -35.812 1.00 56.81 93 GLY A N 1
ATOM 726 C CA . GLY A 1 93 ? 6.764 5.449 -37.251 1.00 56.81 93 GLY A CA 1
ATOM 727 C C . GLY A 1 93 ? 8.040 5.308 -38.100 1.00 56.81 9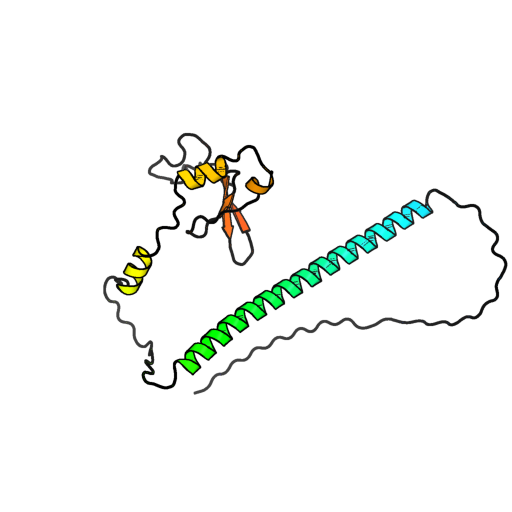3 GLY A C 1
ATOM 728 O O . GLY A 1 93 ? 7.986 5.587 -39.294 1.00 56.81 93 GLY A O 1
ATOM 729 N N . GLY A 1 94 ? 9.162 4.873 -37.524 1.00 49.25 94 GLY A N 1
ATOM 730 C CA . GLY A 1 94 ? 10.474 4.877 -38.167 1.00 49.25 94 GLY A CA 1
ATOM 731 C C . GLY A 1 94 ? 11.314 3.662 -37.788 1.00 49.25 94 GLY A C 1
ATOM 732 O O . GLY A 1 94 ? 12.349 3.795 -37.151 1.00 49.25 94 GLY A O 1
ATOM 733 N N . GLY A 1 95 ? 10.871 2.475 -38.212 1.00 49.50 95 GLY A N 1
ATOM 734 C CA . GLY A 1 95 ? 11.737 1.303 -38.374 1.00 49.50 95 GLY A CA 1
ATOM 735 C C . GLY A 1 95 ? 11.827 0.335 -37.188 1.00 49.50 95 GLY A C 1
ATOM 736 O O . GLY A 1 95 ? 12.340 0.660 -36.125 1.00 49.50 95 GLY A O 1
ATOM 737 N N . GLY A 1 96 ? 11.431 -0.918 -37.439 1.00 45.94 96 GLY A N 1
ATOM 738 C CA . GLY A 1 96 ? 11.956 -2.072 -36.702 1.00 45.94 96 GLY A CA 1
ATOM 739 C C . GLY A 1 96 ? 10.952 -2.852 -35.862 1.00 45.94 96 GLY A C 1
ATOM 740 O O . GLY A 1 96 ? 11.091 -2.946 -34.647 1.00 45.94 96 GLY A O 1
ATOM 741 N N . ALA A 1 97 ? 9.990 -3.505 -36.516 1.00 50.50 97 ALA A N 1
ATOM 742 C CA . ALA A 1 97 ? 9.326 -4.671 -35.945 1.00 50.50 97 ALA A CA 1
ATOM 743 C C . ALA A 1 97 ? 10.357 -5.803 -35.754 1.00 50.50 97 ALA A C 1
ATOM 745 O O . ALA A 1 97 ? 10.626 -6.568 -36.677 1.00 50.50 97 ALA A O 1
ATOM 746 N N . ALA A 1 98 ? 10.944 -5.921 -34.563 1.00 49.47 98 ALA A N 1
ATOM 747 C CA . ALA A 1 98 ? 11.665 -7.125 -34.164 1.00 49.47 98 ALA A CA 1
ATOM 748 C C . ALA A 1 98 ? 10.673 -8.081 -33.491 1.00 49.47 98 ALA A C 1
ATOM 750 O O . ALA A 1 98 ? 10.437 -8.041 -32.285 1.00 49.47 98 ALA A O 1
ATOM 751 N N . ALA A 1 99 ? 10.058 -8.927 -34.316 1.00 49.50 99 ALA A N 1
ATOM 752 C CA . ALA A 1 99 ? 9.294 -10.079 -33.874 1.00 49.50 99 ALA A CA 1
ATOM 753 C C . ALA A 1 99 ? 10.195 -11.005 -33.041 1.00 49.50 99 ALA A C 1
ATOM 755 O O . ALA A 1 99 ? 11.089 -11.659 -33.577 1.00 49.50 99 ALA A O 1
ATOM 756 N N . VAL A 1 100 ? 9.953 -11.100 -31.733 1.00 47.78 100 VAL A N 1
ATOM 757 C CA . VAL A 1 100 ? 10.547 -12.166 -30.917 1.00 47.78 100 VAL A CA 1
ATOM 758 C C . VAL A 1 100 ? 9.691 -13.415 -31.106 1.00 47.78 100 VAL A C 1
ATOM 760 O O . VAL A 1 100 ? 8.779 -13.713 -30.335 1.00 47.78 100 VAL A O 1
ATOM 763 N N . ALA A 1 101 ? 9.971 -14.130 -32.194 1.00 48.03 101 ALA A N 1
ATOM 764 C CA . ALA A 1 101 ? 9.526 -15.497 -32.395 1.00 48.03 101 ALA A CA 1
ATOM 765 C C . ALA A 1 101 ? 10.236 -16.389 -31.367 1.00 48.03 101 ALA A C 1
ATOM 767 O O . ALA A 1 101 ? 11.399 -16.753 -31.526 1.00 48.03 101 ALA A O 1
ATOM 768 N N . ASN A 1 102 ? 9.535 -16.724 -30.286 1.00 52.19 102 ASN A N 1
ATOM 769 C CA . ASN A 1 102 ? 9.978 -17.742 -29.345 1.00 52.19 102 ASN A CA 1
ATOM 770 C C . ASN A 1 102 ? 9.671 -19.120 -29.945 1.00 52.19 102 ASN A C 1
ATOM 772 O O . ASN A 1 102 ? 8.564 -19.642 -29.809 1.00 52.19 102 ASN A O 1
ATOM 776 N N . ALA A 1 103 ? 10.644 -19.677 -30.662 1.00 46.56 103 ALA A N 1
ATOM 777 C CA . ALA A 1 103 ? 10.589 -21.026 -31.195 1.00 46.56 103 ALA A CA 1
ATOM 778 C C . ALA A 1 103 ? 11.876 -21.778 -30.849 1.00 46.56 103 ALA A C 1
ATOM 780 O O . ALA A 1 103 ? 12.973 -21.349 -31.190 1.00 46.56 103 ALA A O 1
ATOM 781 N N . GLY A 1 104 ? 11.701 -22.954 -30.248 1.00 45.12 104 GLY A N 1
ATOM 782 C CA . GLY A 1 104 ? 12.655 -24.051 -30.372 1.00 45.12 104 GLY A CA 1
ATOM 783 C C . GLY A 1 104 ? 13.774 -24.062 -29.341 1.00 45.12 104 GLY A C 1
ATOM 784 O O . GLY A 1 104 ? 14.805 -23.414 -29.489 1.00 45.12 104 GLY A O 1
ATOM 785 N N . GLY A 1 105 ? 13.603 -24.908 -28.328 1.00 57.41 105 GLY A N 1
ATOM 786 C CA . GLY A 1 105 ? 14.671 -25.257 -27.409 1.00 57.41 105 GLY A CA 1
ATOM 787 C C . GLY A 1 105 ? 15.886 -25.870 -28.109 1.00 57.41 105 GLY A C 1
ATOM 788 O O . GLY A 1 105 ? 15.767 -26.718 -28.989 1.00 57.41 105 GLY A O 1
ATOM 789 N N . LYS A 1 106 ? 17.066 -25.491 -27.624 1.00 47.38 106 LYS A N 1
ATOM 790 C CA . LYS A 1 106 ? 18.271 -26.322 -27.562 1.00 47.38 106 LYS A CA 1
ATOM 791 C C . LYS A 1 106 ? 19.123 -25.770 -26.424 1.00 47.38 106 LYS A C 1
ATOM 793 O O . LYS A 1 106 ? 19.499 -24.604 -26.427 1.00 47.38 106 LYS A O 1
ATOM 798 N N . ARG A 1 107 ? 19.356 -26.614 -25.418 1.00 66.94 107 ARG A N 1
ATOM 799 C CA . ARG A 1 107 ? 20.151 -26.317 -24.220 1.00 66.94 107 ARG A CA 1
ATOM 800 C C . ARG A 1 107 ? 21.541 -25.834 -24.653 1.00 66.94 107 ARG A C 1
ATOM 802 O O . ARG A 1 107 ? 22.216 -26.572 -25.370 1.00 66.94 107 ARG A O 1
ATOM 809 N N . LYS A 1 108 ? 21.971 -24.645 -24.225 1.00 47.66 108 LYS A N 1
ATOM 810 C CA . LYS A 1 108 ? 23.372 -24.210 -24.304 1.00 47.66 108 LYS A CA 1
ATOM 811 C C . LYS A 1 108 ? 23.735 -23.290 -23.143 1.00 47.66 108 LYS A C 1
ATOM 813 O O . LYS A 1 108 ? 22.962 -22.396 -22.828 1.00 47.66 108 LYS A O 1
ATOM 818 N N . ALA A 1 109 ? 24.912 -23.608 -22.598 1.00 54.22 109 ALA A N 1
ATOM 819 C CA . ALA A 1 109 ? 25.949 -22.785 -21.979 1.00 54.22 109 ALA A CA 1
ATOM 820 C C . ALA A 1 109 ? 25.516 -21.562 -21.162 1.00 54.22 109 ALA A C 1
ATOM 822 O O . ALA A 1 109 ? 24.819 -20.685 -21.662 1.00 54.22 109 ALA A O 1
ATOM 823 N N . ASP A 1 110 ? 26.013 -21.536 -19.924 1.00 56.66 110 ASP A N 1
ATOM 824 C CA . ASP A 1 110 ? 26.008 -20.452 -18.942 1.00 56.66 110 ASP A CA 1
ATOM 825 C C . ASP A 1 110 ? 25.462 -19.122 -19.464 1.00 56.66 110 ASP A C 1
ATOM 827 O O . ASP A 1 110 ? 26.110 -18.395 -20.224 1.00 56.66 110 ASP A O 1
ATOM 831 N N . ALA A 1 111 ? 24.230 -18.824 -19.045 1.00 59.78 111 ALA A N 1
ATOM 832 C CA . ALA A 1 111 ? 23.514 -17.603 -19.368 1.00 59.78 111 ALA A CA 1
ATOM 833 C C . ALA A 1 111 ? 24.262 -16.393 -18.793 1.00 59.78 111 ALA A C 1
ATOM 835 O O . ALA A 1 111 ? 23.987 -15.916 -17.693 1.00 59.78 111 ALA A O 1
ATOM 836 N N . THR A 1 112 ? 25.234 -15.898 -19.552 1.00 75.50 112 THR A N 1
ATOM 837 C CA . THR A 1 112 ? 25.935 -14.658 -19.248 1.00 75.50 112 THR A CA 1
ATOM 838 C C . THR A 1 112 ? 24.954 -13.521 -19.497 1.00 75.50 112 THR A C 1
ATOM 840 O O . THR A 1 112 ? 24.506 -13.310 -20.625 1.00 75.50 112 THR A O 1
ATOM 843 N N . ALA A 1 113 ? 24.565 -12.826 -18.427 1.00 73.31 113 ALA A N 1
ATOM 844 C CA . ALA A 1 113 ? 23.655 -11.693 -18.514 1.00 73.31 113 ALA A CA 1
ATOM 845 C C . ALA A 1 113 ? 24.198 -10.638 -19.504 1.00 73.31 113 ALA A C 1
ATOM 847 O O . ALA A 1 113 ? 25.411 -10.408 -19.548 1.00 73.31 113 ALA A O 1
ATOM 848 N N . PRO A 1 114 ? 23.333 -9.978 -20.298 1.00 81.88 114 PRO A N 1
ATOM 849 C CA . PRO A 1 114 ? 23.773 -8.973 -21.259 1.00 81.88 114 PRO A CA 1
ATOM 850 C C . PRO A 1 114 ? 24.515 -7.837 -20.542 1.00 81.88 114 PRO A C 1
ATOM 852 O O . PRO A 1 114 ? 24.081 -7.372 -19.486 1.00 81.88 114 PRO A O 1
ATOM 855 N N . GLN A 1 115 ? 25.627 -7.366 -21.118 1.00 83.00 115 GLN A N 1
ATOM 856 C CA . GLN A 1 115 ? 26.499 -6.359 -20.490 1.00 83.00 115 GLN A CA 1
ATOM 857 C C . GLN A 1 115 ? 25.767 -5.063 -20.104 1.00 83.00 115 GLN A C 1
ATOM 859 O O . GLN A 1 115 ? 26.149 -4.405 -19.137 1.00 83.00 115 GLN A O 1
ATOM 864 N N . SER A 1 116 ? 24.675 -4.728 -20.794 1.00 83.19 116 SER A N 1
ATOM 865 C CA . SER A 1 116 ? 23.816 -3.587 -20.462 1.00 83.19 116 SER A CA 1
ATOM 866 C C . SER A 1 116 ? 23.154 -3.712 -19.085 1.00 83.19 116 SER A C 1
ATOM 868 O O . SER A 1 116 ? 23.048 -2.723 -18.360 1.00 83.19 116 SER A O 1
ATOM 870 N N . LEU A 1 117 ? 22.756 -4.923 -18.679 1.00 75.81 117 LEU A N 1
ATOM 871 C CA . LEU A 1 117 ? 22.235 -5.186 -17.336 1.00 75.81 117 LEU A CA 1
ATOM 872 C C . LEU A 1 117 ? 23.340 -5.086 -16.284 1.00 75.81 117 LEU A C 1
ATOM 874 O O . LEU A 1 117 ? 23.101 -4.566 -15.197 1.00 75.81 117 LEU A O 1
ATOM 878 N N . HIS A 1 118 ? 24.554 -5.523 -16.623 1.00 75.12 118 HIS A N 1
ATOM 879 C CA . HIS A 1 118 ? 25.697 -5.448 -15.717 1.00 75.12 118 HIS A CA 1
ATOM 880 C C . HIS A 1 118 ? 26.128 -3.996 -15.454 1.00 75.12 118 HIS A C 1
ATOM 882 O O . HIS A 1 118 ? 26.299 -3.610 -14.303 1.00 75.12 118 HIS A O 1
ATOM 888 N N . GLN A 1 119 ? 26.196 -3.149 -16.487 1.00 81.44 119 GLN A N 1
ATOM 889 C CA . GLN A 1 119 ? 26.475 -1.715 -16.318 1.00 81.44 119 GLN A CA 1
ATOM 890 C C . GLN A 1 119 ? 25.371 -0.997 -15.533 1.00 81.44 119 GLN A C 1
ATOM 892 O O . GLN A 1 119 ? 25.653 -0.139 -14.699 1.00 81.44 119 GLN A O 1
ATOM 897 N N . LYS A 1 120 ? 24.103 -1.369 -15.749 1.00 75.81 120 LYS A N 1
ATOM 898 C CA . LYS A 1 120 ? 22.982 -0.817 -14.979 1.00 75.81 120 LYS A CA 1
ATOM 899 C C . LYS A 1 120 ? 23.052 -1.225 -13.503 1.00 75.81 120 LYS A C 1
ATOM 901 O O . LYS A 1 120 ? 22.768 -0.397 -12.646 1.00 75.81 120 LYS A O 1
ATOM 906 N N . ALA A 1 121 ? 23.481 -2.454 -13.210 1.00 68.62 121 ALA A N 1
ATOM 907 C CA . ALA A 1 121 ? 23.732 -2.925 -11.849 1.00 68.62 121 ALA A CA 1
ATOM 908 C C . ALA A 1 121 ? 24.933 -2.226 -11.189 1.00 68.62 121 ALA A C 1
ATOM 910 O O . ALA A 1 121 ? 24.860 -1.905 -10.011 1.00 68.62 121 ALA A O 1
ATOM 911 N N . GLN A 1 122 ? 25.998 -1.929 -11.941 1.00 73.38 122 GLN A N 1
ATOM 912 C CA . GLN A 1 122 ? 27.153 -1.176 -11.433 1.00 73.38 122 GLN A CA 1
ATOM 913 C C . GLN A 1 122 ? 26.836 0.308 -11.176 1.00 73.38 122 GLN A C 1
ATOM 915 O O . GLN A 1 122 ? 27.380 0.902 -10.250 1.00 73.38 122 GLN A O 1
ATOM 920 N N . ASN A 1 123 ? 25.932 0.906 -11.962 1.00 71.06 123 ASN A N 1
ATOM 921 C CA . ASN A 1 123 ? 25.498 2.298 -11.788 1.00 71.06 123 ASN A CA 1
ATOM 922 C C . ASN A 1 123 ? 24.425 2.483 -10.706 1.00 71.06 123 ASN A C 1
ATOM 924 O O . ASN A 1 123 ? 24.204 3.605 -10.240 1.00 71.06 123 ASN A O 1
ATOM 928 N N . LEU A 1 124 ? 23.766 1.405 -10.276 1.00 64.06 124 LEU A N 1
ATOM 929 C CA . LEU A 1 124 ? 23.012 1.410 -9.031 1.00 64.06 124 LEU A CA 1
ATOM 930 C C . LEU A 1 124 ? 24.041 1.462 -7.901 1.00 64.06 124 LEU A C 1
ATOM 932 O O . LEU A 1 124 ? 24.519 0.424 -7.452 1.00 64.06 124 LEU A O 1
ATOM 936 N N . LYS A 1 125 ? 24.394 2.678 -7.451 1.00 60.72 125 LYS A N 1
ATOM 937 C CA . LYS A 1 125 ? 25.052 2.875 -6.150 1.00 60.72 125 LYS A CA 1
ATOM 938 C C . LYS A 1 125 ? 24.294 1.995 -5.175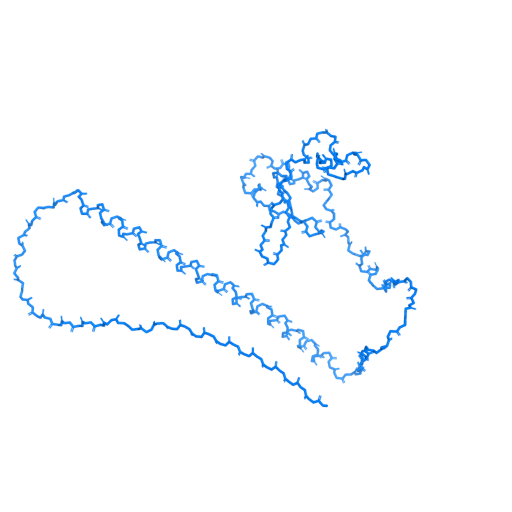 1.00 60.72 125 LYS A C 1
ATOM 940 O O . LYS A 1 125 ? 23.090 2.203 -5.011 1.00 60.72 125 LYS A O 1
ATOM 945 N N . SER A 1 126 ? 24.960 0.970 -4.649 1.00 57.00 126 SER A N 1
ATOM 946 C CA . SER A 1 126 ? 24.336 -0.003 -3.771 1.00 57.00 126 SER A CA 1
ATOM 947 C C . SER A 1 126 ? 23.540 0.781 -2.740 1.00 57.00 126 SER A C 1
ATOM 949 O O . SER A 1 126 ? 24.101 1.566 -1.977 1.00 57.00 126 SER A O 1
ATOM 951 N N . LEU A 1 127 ? 22.214 0.625 -2.750 1.00 51.78 127 LEU A N 1
ATOM 952 C CA . LEU A 1 127 ? 21.333 1.225 -1.748 1.00 51.78 127 LEU A CA 1
ATOM 953 C C . LEU A 1 127 ? 21.482 0.452 -0.424 1.00 51.78 127 LEU A C 1
ATOM 955 O O . LEU A 1 127 ? 20.525 0.127 0.263 1.00 51.78 127 LEU A O 1
ATOM 959 N N . THR A 1 128 ? 22.713 0.064 -0.116 1.00 55.03 128 THR A N 1
ATOM 960 C CA . THR A 1 128 ? 23.151 -0.472 1.151 1.00 55.03 128 THR A CA 1
ATOM 961 C C . THR A 1 128 ? 23.274 0.730 2.058 1.00 55.03 128 THR A C 1
ATOM 963 O O . THR A 1 128 ? 24.223 1.505 1.929 1.00 55.03 128 THR A O 1
ATOM 966 N N . TYR A 1 129 ? 22.288 0.901 2.934 1.00 58.38 129 TYR A N 1
ATOM 967 C CA . TYR A 1 129 ? 22.403 1.819 4.056 1.00 58.38 129 TYR A CA 1
ATOM 968 C C . TYR A 1 129 ? 23.752 1.586 4.731 1.00 58.38 129 TYR A C 1
ATOM 970 O O . TYR A 1 129 ? 24.088 0.462 5.121 1.00 58.38 129 TYR A O 1
ATOM 978 N N . THR A 1 130 ? 24.561 2.636 4.801 1.00 65.38 130 THR A N 1
ATOM 979 C CA . THR A 1 130 ? 25.848 2.556 5.474 1.00 65.38 130 THR A CA 1
ATOM 980 C C . THR A 1 130 ? 25.606 2.349 6.967 1.00 65.38 130 THR A C 1
ATOM 982 O O . THR A 1 130 ? 24.558 2.705 7.511 1.00 65.38 130 THR A O 1
ATOM 985 N N . ARG A 1 131 ? 26.589 1.790 7.681 1.00 58.09 131 ARG A N 1
ATOM 986 C CA . ARG A 1 131 ? 26.512 1.643 9.145 1.00 58.09 131 ARG A CA 1
ATOM 987 C C . ARG A 1 131 ? 26.220 2.981 9.846 1.00 58.09 131 ARG A C 1
ATOM 989 O O . ARG A 1 131 ? 25.616 2.981 10.914 1.00 58.09 131 ARG A O 1
ATOM 996 N N . GLN A 1 132 ? 26.610 4.098 9.227 1.00 63.66 132 GLN A N 1
ATOM 997 C CA . GLN A 1 132 ? 26.312 5.456 9.681 1.00 63.66 132 GLN A CA 1
ATOM 998 C C . GLN A 1 132 ? 24.836 5.831 9.484 1.00 63.66 132 GLN A C 1
ATOM 1000 O O . GLN A 1 132 ? 24.246 6.384 10.404 1.00 63.66 132 GLN A O 1
ATOM 1005 N N . ASP A 1 133 ? 24.206 5.458 8.367 1.00 63.78 133 ASP A N 1
ATOM 1006 C CA . ASP A 1 133 ? 22.770 5.699 8.140 1.00 63.78 133 ASP A CA 1
ATOM 1007 C C . ASP A 1 133 ? 21.900 4.918 9.140 1.00 63.78 133 ASP A C 1
ATOM 1009 O O . ASP A 1 133 ? 20.913 5.429 9.669 1.00 63.78 133 ASP A O 1
ATOM 1013 N N . ILE A 1 134 ? 22.306 3.685 9.467 1.00 67.19 134 ILE A N 1
ATOM 1014 C CA . ILE A 1 134 ? 21.650 2.861 10.496 1.00 67.19 134 ILE A CA 1
ATOM 1015 C C . ILE A 1 134 ? 21.854 3.475 11.890 1.00 67.19 134 ILE A C 1
ATOM 1017 O O . ILE A 1 134 ? 20.947 3.457 12.722 1.00 67.19 134 ILE A O 1
ATOM 1021 N N . GLN A 1 135 ? 23.035 4.036 12.161 1.00 67.19 135 GLN A N 1
ATOM 1022 C CA . GLN A 1 135 ? 23.304 4.748 13.410 1.00 67.19 135 GLN A CA 1
ATOM 1023 C C . GLN A 1 135 ? 22.548 6.072 13.513 1.00 67.19 135 GLN A C 1
ATOM 1025 O O . GLN A 1 135 ? 22.179 6.424 14.622 1.00 67.19 135 GLN A O 1
ATOM 1030 N N . GLN A 1 136 ? 22.270 6.773 12.413 1.00 63.50 136 GLN A N 1
ATOM 1031 C CA . GLN A 1 136 ? 21.413 7.963 12.427 1.00 63.50 136 GLN A CA 1
ATOM 1032 C C . GLN A 1 136 ? 19.959 7.589 12.736 1.00 63.50 136 GLN A C 1
ATOM 1034 O O . GLN A 1 136 ? 19.360 8.181 13.626 1.00 63.50 136 GLN A O 1
ATOM 1039 N N . LEU A 1 137 ? 19.433 6.523 12.119 1.00 58.19 137 LEU A N 1
ATOM 1040 C CA . LEU A 1 137 ? 18.100 5.989 12.441 1.00 58.19 137 LEU A CA 1
ATOM 1041 C C . LEU A 1 137 ? 17.971 5.532 13.906 1.00 58.19 137 LEU A C 1
ATOM 1043 O O . LEU A 1 137 ? 16.906 5.663 14.501 1.00 58.19 137 LEU A O 1
ATOM 1047 N N . ASN A 1 138 ? 19.054 5.012 14.492 1.00 61.03 138 ASN A N 1
ATOM 1048 C CA . ASN A 1 138 ? 19.103 4.570 15.891 1.00 61.03 138 ASN A CA 1
ATOM 1049 C C . ASN A 1 138 ? 19.598 5.649 16.874 1.00 61.03 138 ASN A C 1
ATOM 1051 O O . ASN A 1 138 ? 19.568 5.424 18.086 1.00 61.03 138 ASN A O 1
ATOM 1055 N N . GLY A 1 139 ? 20.121 6.768 16.375 1.00 52.47 139 GLY A N 1
ATOM 1056 C CA . GLY A 1 139 ? 20.741 7.845 17.149 1.00 52.47 139 GLY A CA 1
ATOM 1057 C C . GLY A 1 139 ? 19.709 8.797 17.737 1.00 52.47 139 GLY A C 1
ATOM 1058 O O . GLY A 1 139 ? 19.902 9.301 18.841 1.00 52.47 139 GLY A O 1
ATOM 1059 N N . ASP A 1 140 ? 18.550 8.913 17.090 1.00 49.81 140 ASP A N 1
ATOM 1060 C CA . ASP A 1 140 ? 17.387 9.661 17.574 1.00 49.81 140 ASP A CA 1
ATOM 1061 C C . ASP A 1 140 ? 16.591 8.881 18.640 1.00 49.81 140 ASP A C 1
ATOM 1063 O O . ASP A 1 140 ? 15.360 8.887 18.682 1.00 49.81 140 ASP A O 1
ATOM 1067 N N . LYS A 1 141 ? 17.298 8.222 19.570 1.00 51.19 141 LYS A N 1
ATOM 1068 C CA . LYS A 1 141 ? 16.742 7.461 20.709 1.00 51.19 141 LYS A CA 1
ATOM 1069 C C . LYS A 1 141 ? 15.862 8.285 21.657 1.00 51.19 141 LYS A C 1
ATOM 1071 O O . LYS A 1 141 ? 15.285 7.717 22.583 1.00 51.19 141 LYS A O 1
ATOM 1076 N N . GLN A 1 142 ? 15.754 9.595 21.445 1.00 50.94 142 GLN A N 1
ATOM 1077 C CA . GLN A 1 142 ? 14.990 10.506 22.290 1.00 50.94 142 GLN A CA 1
ATOM 1078 C C . GLN A 1 142 ? 13.743 11.124 21.652 1.00 50.94 142 GLN A C 1
ATOM 1080 O O . GLN A 1 142 ? 13.037 11.831 22.368 1.00 50.94 142 GLN A O 1
ATOM 1085 N N . SER A 1 143 ? 13.398 10.859 20.386 1.00 50.47 143 SER A N 1
ATOM 1086 C CA . SER A 1 143 ? 12.195 11.485 19.820 1.00 50.47 143 SER A CA 1
ATOM 1087 C C . SER A 1 143 ? 11.284 10.518 19.066 1.00 50.47 143 SER A C 1
ATOM 1089 O O . SER A 1 143 ? 11.639 9.949 18.040 1.00 50.47 143 SER A O 1
ATOM 1091 N N . SER A 1 144 ? 10.063 10.412 19.596 1.00 55.62 144 SER A N 1
ATOM 1092 C CA . SER A 1 144 ? 8.852 9.824 19.017 1.00 55.62 144 SER A CA 1
ATOM 1093 C C . SER A 1 144 ? 8.779 8.289 18.949 1.00 55.62 144 SER A C 1
ATOM 1095 O O . SER A 1 144 ? 9.581 7.608 18.315 1.00 55.62 144 SER A O 1
ATOM 1097 N N . ASN A 1 145 ? 7.721 7.725 19.546 1.00 62.94 145 ASN A N 1
ATOM 1098 C CA . ASN A 1 145 ? 7.264 6.356 19.261 1.00 62.94 145 ASN A CA 1
ATOM 1099 C C . ASN A 1 145 ? 7.066 6.112 17.747 1.00 62.94 145 ASN A C 1
ATOM 1101 O O . ASN A 1 145 ? 7.140 4.979 17.290 1.00 62.94 145 ASN A O 1
ATOM 1105 N N . GLU A 1 146 ? 6.898 7.174 16.960 1.00 61.91 146 GLU A N 1
ATOM 1106 C CA . GLU A 1 146 ? 6.712 7.138 15.509 1.00 61.91 146 GLU A CA 1
ATOM 1107 C C . GLU A 1 146 ? 7.928 6.569 14.754 1.00 61.91 146 GLU A C 1
ATOM 1109 O O . GLU A 1 146 ? 7.764 5.936 13.710 1.00 61.91 146 GLU A O 1
ATOM 1114 N N . ALA A 1 147 ? 9.148 6.724 15.283 1.00 63.09 147 ALA A N 1
ATOM 1115 C CA . ALA A 1 147 ? 10.350 6.154 14.668 1.00 63.09 147 ALA A CA 1
ATOM 1116 C C . ALA A 1 147 ? 10.397 4.616 14.772 1.00 63.09 147 ALA A C 1
ATOM 1118 O O . ALA A 1 147 ? 10.920 3.947 13.880 1.00 63.09 147 ALA A O 1
ATOM 1119 N N . LYS A 1 148 ? 9.803 4.043 15.827 1.00 69.44 148 LYS A N 1
ATOM 1120 C CA . LYS A 1 148 ? 9.724 2.587 16.042 1.00 69.44 148 LYS A CA 1
ATOM 1121 C C . LYS A 1 148 ? 8.721 1.912 15.108 1.00 69.44 148 LYS A C 1
ATOM 1123 O O . LYS A 1 148 ? 8.952 0.785 14.673 1.00 69.44 148 LYS A O 1
ATOM 1128 N N . ASP A 1 149 ? 7.664 2.632 14.741 1.00 73.19 149 ASP A N 1
ATOM 1129 C CA . ASP A 1 149 ? 6.630 2.154 13.819 1.00 73.19 149 ASP A CA 1
ATOM 1130 C C . ASP A 1 149 ? 7.021 2.302 12.341 1.00 73.19 149 ASP A C 1
ATOM 1132 O O . ASP A 1 149 ? 6.355 1.765 11.448 1.00 73.19 149 ASP A O 1
ATOM 1136 N N . LYS A 1 150 ? 8.121 3.006 12.046 1.00 83.19 150 LYS A N 1
ATOM 1137 C CA . LYS A 1 150 ? 8.575 3.221 10.675 1.00 83.19 150 LYS A CA 1
ATOM 1138 C C . LYS A 1 150 ? 9.351 2.008 10.162 1.00 83.19 150 LYS A C 1
ATOM 1140 O O . LYS A 1 150 ? 10.450 1.698 10.613 1.00 83.19 150 LYS A O 1
ATOM 1145 N N . TRP A 1 151 ? 8.776 1.345 9.162 1.00 83.75 151 TRP A N 1
ATOM 1146 C CA . TRP A 1 151 ? 9.404 0.226 8.462 1.00 83.75 151 TRP A CA 1
ATOM 1147 C C . TRP A 1 151 ? 10.288 0.724 7.314 1.00 83.75 151 TRP A C 1
ATOM 1149 O O . TRP A 1 151 ? 9.797 1.363 6.379 1.00 83.75 151 TRP A O 1
ATOM 1159 N N . ALA A 1 152 ? 11.574 0.392 7.360 1.00 82.50 152 ALA A N 1
ATOM 1160 C CA . ALA A 1 152 ? 12.544 0.608 6.293 1.00 82.50 152 ALA A CA 1
ATOM 1161 C C . ALA A 1 152 ? 12.672 -0.647 5.414 1.00 82.50 152 ALA A C 1
ATOM 1163 O O . ALA A 1 152 ? 12.477 -1.763 5.882 1.00 82.50 152 ALA A O 1
ATOM 1164 N N . THR A 1 153 ? 12.971 -0.469 4.127 1.00 83.12 153 THR A N 1
ATOM 1165 C CA . THR A 1 153 ? 13.196 -1.565 3.166 1.00 83.12 153 THR A CA 1
ATOM 1166 C C . THR A 1 153 ? 14.678 -1.925 3.121 1.00 83.12 153 THR A C 1
ATOM 1168 O O . THR A 1 153 ? 15.512 -1.029 3.041 1.00 83.12 153 THR A O 1
ATOM 1171 N N . ASP A 1 154 ? 15.010 -3.217 3.132 1.00 76.75 154 ASP A N 1
ATOM 1172 C CA . ASP A 1 154 ? 16.400 -3.704 3.066 1.00 76.75 154 ASP A CA 1
ATOM 1173 C C . ASP A 1 154 ? 16.950 -3.821 1.628 1.00 76.75 154 ASP A C 1
ATOM 1175 O O . ASP A 1 154 ? 18.126 -4.113 1.429 1.00 76.75 154 ASP A O 1
ATOM 1179 N N . GLY A 1 155 ? 16.100 -3.606 0.616 1.00 74.12 155 GLY A N 1
ATOM 1180 C CA . GLY A 1 155 ? 16.464 -3.692 -0.805 1.00 74.12 155 GLY A CA 1
ATOM 1181 C C . GLY A 1 155 ? 16.493 -5.116 -1.383 1.00 74.12 155 GLY A C 1
ATOM 1182 O O . GLY A 1 155 ? 16.629 -5.272 -2.594 1.00 74.12 155 GLY A O 1
ATOM 1183 N N . LEU A 1 156 ? 16.293 -6.142 -0.554 1.00 70.31 156 LEU A N 1
ATOM 1184 C CA . LEU A 1 156 ? 16.237 -7.570 -0.905 1.00 70.31 156 LEU A CA 1
ATOM 1185 C C . LEU A 1 156 ? 14.823 -8.160 -0.726 1.00 70.31 156 LEU A C 1
ATOM 1187 O O . LEU A 1 156 ? 14.622 -9.376 -0.774 1.00 70.31 156 LEU A O 1
ATOM 1191 N N . GLY A 1 157 ? 13.826 -7.290 -0.543 1.00 73.81 157 GLY A N 1
ATOM 1192 C CA . GLY A 1 157 ? 12.422 -7.652 -0.338 1.00 73.81 157 GLY A CA 1
ATOM 1193 C C . GLY A 1 157 ? 12.037 -7.847 1.131 1.00 73.81 157 GLY A C 1
ATOM 1194 O O . GLY A 1 157 ? 10.873 -8.143 1.418 1.00 73.81 157 GLY A O 1
ATOM 1195 N N . GLY A 1 158 ? 12.980 -7.664 2.054 1.00 80.94 158 GLY A N 1
ATOM 1196 C CA . GLY A 1 158 ? 12.714 -7.556 3.475 1.00 80.94 158 GLY A CA 1
ATOM 1197 C C . GLY A 1 158 ? 12.438 -6.113 3.901 1.00 80.94 158 GLY A C 1
ATOM 1198 O O . GLY A 1 158 ? 12.751 -5.131 3.223 1.00 80.94 158 GLY A O 1
ATOM 1199 N N . VAL A 1 159 ? 11.798 -5.980 5.052 1.00 87.00 159 VAL A N 1
ATOM 1200 C CA . VAL A 1 159 ? 11.602 -4.711 5.745 1.00 87.00 159 VAL A CA 1
ATOM 1201 C C . VAL A 1 159 ? 11.978 -4.873 7.207 1.00 87.00 159 VAL A C 1
ATOM 1203 O O . VAL A 1 159 ? 11.796 -5.950 7.764 1.00 87.00 159 VAL A O 1
ATOM 1206 N N . PHE A 1 160 ? 12.477 -3.820 7.838 1.00 84.06 160 PHE A N 1
ATOM 1207 C CA . PHE A 1 160 ? 12.823 -3.823 9.254 1.00 84.06 160 PHE A CA 1
ATOM 1208 C C . PHE A 1 160 ? 12.324 -2.557 9.944 1.00 84.06 160 PHE A C 1
ATOM 1210 O O . PHE A 1 160 ? 12.159 -1.526 9.293 1.00 84.06 160 PHE A O 1
ATOM 1217 N N . ASN A 1 161 ? 12.063 -2.627 11.246 1.00 84.75 161 ASN A N 1
ATOM 1218 C CA . ASN A 1 161 ? 11.712 -1.457 12.050 1.00 84.75 161 ASN A CA 1
ATOM 1219 C C . ASN A 1 161 ? 12.814 -1.127 13.071 1.00 84.75 161 ASN A C 1
ATOM 1221 O O . ASN A 1 161 ? 13.735 -1.917 13.289 1.00 84.75 161 ASN A O 1
ATOM 1225 N N . GLY A 1 162 ? 12.712 0.042 13.711 1.00 74.94 162 GLY A N 1
ATOM 1226 C CA . GLY A 1 162 ? 13.672 0.484 14.734 1.00 74.94 162 GLY A CA 1
ATOM 1227 C C . GLY A 1 162 ? 13.698 -0.385 16.000 1.00 74.94 162 GLY A C 1
ATOM 1228 O O . GLY A 1 162 ? 14.604 -0.261 16.816 1.00 74.94 162 GLY A O 1
ATOM 1229 N N . GLU A 1 163 ? 12.728 -1.286 16.169 1.00 74.69 163 GLU A N 1
ATOM 1230 C CA . GLU A 1 163 ? 12.682 -2.245 17.279 1.00 74.69 163 GLU A CA 1
ATOM 1231 C C . GLU A 1 163 ? 13.389 -3.575 16.961 1.00 74.69 163 GLU A C 1
ATOM 1233 O O . GLU A 1 163 ? 13.467 -4.451 17.822 1.00 74.69 163 GLU A O 1
ATOM 1238 N N . GLY A 1 164 ? 13.906 -3.742 15.739 1.00 70.75 164 GLY A N 1
ATOM 1239 C CA . GLY A 1 164 ? 14.610 -4.952 15.312 1.00 70.75 164 GLY A CA 1
ATOM 1240 C C . GLY A 1 164 ? 13.699 -6.073 14.804 1.00 70.75 164 GLY A C 1
ATOM 1241 O O . GLY A 1 164 ? 14.158 -7.202 14.639 1.00 70.75 164 GLY A O 1
ATOM 1242 N N . TYR A 1 165 ? 12.420 -5.801 14.529 1.00 77.69 165 TYR A N 1
ATOM 1243 C CA . TYR A 1 165 ? 11.589 -6.737 13.773 1.00 77.69 165 TYR A CA 1
ATOM 1244 C C . TYR A 1 165 ? 11.996 -6.722 12.307 1.00 77.69 165 TYR A C 1
ATOM 1246 O O . TYR A 1 165 ? 12.275 -5.665 11.746 1.00 77.69 165 TYR A O 1
ATOM 1254 N N . THR A 1 166 ? 11.965 -7.893 11.675 1.00 80.25 166 THR A N 1
ATOM 1255 C CA . THR A 1 166 ? 12.099 -8.032 10.226 1.00 80.25 166 THR A CA 1
ATOM 1256 C C . THR A 1 166 ? 10.774 -8.512 9.638 1.00 80.25 166 THR A C 1
ATOM 1258 O O . THR A 1 166 ? 9.891 -9.009 10.331 1.00 80.25 166 THR A O 1
ATOM 1261 N N . GLY A 1 167 ? 10.553 -8.307 8.352 1.00 84.56 167 GLY A N 1
ATOM 1262 C CA . GLY A 1 167 ? 9.305 -8.651 7.686 1.00 84.56 167 GLY A CA 1
ATOM 1263 C C . GLY A 1 167 ? 9.491 -8.755 6.183 1.00 84.56 167 GLY A C 1
ATOM 1264 O O . GLY A 1 167 ? 10.534 -8.380 5.662 1.00 84.56 167 GLY A O 1
ATOM 1265 N N . ARG A 1 168 ? 8.478 -9.245 5.468 1.00 83.69 168 ARG A N 1
ATOM 1266 C CA . ARG A 1 168 ? 8.383 -9.146 4.003 1.00 83.69 168 ARG A CA 1
ATOM 1267 C C . ARG A 1 168 ? 7.074 -8.477 3.613 1.00 83.69 168 ARG A C 1
ATOM 1269 O O . ARG A 1 168 ? 6.042 -8.685 4.255 1.00 83.69 168 ARG A O 1
ATOM 1276 N N . ARG A 1 169 ? 7.118 -7.661 2.559 1.00 84.44 169 ARG A N 1
ATOM 1277 C CA . ARG A 1 169 ? 5.909 -7.123 1.924 1.00 84.44 169 ARG A CA 1
ATOM 1278 C C . ARG A 1 169 ? 5.499 -8.055 0.790 1.00 84.44 169 ARG A C 1
ATOM 1280 O O . ARG A 1 169 ? 6.116 -8.028 -0.268 1.00 84.44 169 ARG A O 1
ATOM 1287 N N . ASP A 1 170 ? 4.451 -8.834 1.025 1.00 83.12 170 ASP A N 1
ATOM 1288 C CA . ASP A 1 170 ? 3.806 -9.657 0.000 1.00 83.12 170 ASP A CA 1
ATOM 1289 C C . ASP A 1 170 ? 2.566 -8.926 -0.552 1.00 83.12 170 ASP A C 1
ATOM 1291 O O . ASP A 1 170 ? 2.066 -7.974 0.055 1.00 83.12 170 ASP A O 1
ATOM 1295 N N . ASP A 1 171 ? 1.996 -9.407 -1.663 1.00 81.88 171 ASP A N 1
ATOM 1296 C CA . ASP A 1 171 ? 0.756 -8.861 -2.252 1.00 81.88 171 ASP A CA 1
ATOM 1297 C C . ASP A 1 171 ? -0.438 -8.851 -1.272 1.00 81.88 171 ASP A C 1
ATOM 1299 O O . ASP A 1 171 ? -1.392 -8.088 -1.443 1.00 81.88 171 ASP A O 1
ATOM 1303 N N . GLY A 1 172 ? -0.379 -9.686 -0.227 1.00 81.44 172 GLY A N 1
ATOM 1304 C CA . GLY A 1 172 ? -1.375 -9.787 0.842 1.00 81.44 172 GLY A CA 1
ATOM 1305 C C . GLY A 1 172 ? -1.144 -8.874 2.054 1.00 81.44 172 GLY A C 1
ATOM 1306 O O . GLY A 1 172 ? -1.962 -8.901 2.972 1.00 81.44 172 GLY A O 1
ATOM 1307 N N . GLY A 1 173 ? -0.064 -8.084 2.088 1.00 83.69 173 GLY A N 1
ATOM 1308 C CA . GLY A 1 173 ? 0.266 -7.182 3.197 1.00 83.69 173 GLY A CA 1
ATOM 1309 C C . GLY A 1 173 ? 1.649 -7.420 3.813 1.00 83.69 173 GLY A C 1
ATOM 1310 O O . GLY A 1 173 ? 2.491 -8.132 3.265 1.00 83.69 173 GLY A O 1
ATOM 1311 N N . LEU A 1 174 ? 1.894 -6.781 4.961 1.00 79.44 174 LEU A N 1
ATOM 1312 C CA . LEU A 1 174 ? 3.144 -6.907 5.710 1.00 79.44 174 LEU A CA 1
ATOM 1313 C C . LEU A 1 174 ? 3.128 -8.188 6.553 1.00 79.44 174 LEU A C 1
ATOM 1315 O O . LEU A 1 174 ? 2.369 -8.291 7.516 1.00 79.44 174 LEU A O 1
ATOM 1319 N N . ARG A 1 175 ? 3.989 -9.149 6.216 1.00 78.56 175 ARG A N 1
ATOM 1320 C CA . ARG A 1 175 ? 4.253 -10.317 7.059 1.00 78.56 175 ARG A CA 1
ATOM 1321 C C . ARG A 1 175 ? 5.445 -10.020 7.952 1.00 78.56 175 ARG A C 1
ATOM 1323 O O . ARG A 1 175 ? 6.571 -9.947 7.470 1.00 78.56 175 ARG A O 1
ATOM 1330 N N . VAL A 1 176 ? 5.182 -9.822 9.240 1.00 75.62 176 VAL A N 1
ATOM 1331 C CA . VAL A 1 176 ? 6.219 -9.580 10.248 1.00 75.62 176 VAL A CA 1
ATOM 1332 C C . VAL A 1 176 ? 6.785 -10.918 10.711 1.00 75.62 176 VAL A C 1
ATOM 1334 O O . VAL A 1 176 ? 6.058 -11.752 11.249 1.00 75.62 176 VAL A O 1
ATOM 1337 N N . PHE A 1 177 ? 8.084 -11.116 10.517 1.00 73.94 177 PHE A N 1
ATOM 1338 C CA . PHE A 1 177 ? 8.831 -12.227 11.085 1.00 73.94 177 PHE A CA 1
ATOM 1339 C C . PHE A 1 177 ? 9.487 -11.731 12.374 1.00 73.94 177 PHE A C 1
ATOM 1341 O O . PHE A 1 177 ? 10.316 -10.823 12.388 1.00 73.94 177 PHE A O 1
ATOM 1348 N N . LYS A 1 178 ? 9.068 -12.288 13.510 1.00 59.66 178 LYS A N 1
ATOM 1349 C CA . LYS A 1 178 ? 9.586 -11.873 14.814 1.00 59.66 178 LYS A CA 1
ATOM 1350 C C . LYS A 1 178 ? 11.056 -12.282 14.944 1.00 59.66 178 LYS A C 1
ATOM 1352 O O . LYS A 1 178 ? 11.357 -13.418 15.284 1.00 59.66 178 LYS A O 1
ATOM 1357 N N . ALA A 1 179 ? 11.965 -11.340 14.711 1.00 60.00 179 ALA A N 1
ATOM 1358 C CA . ALA A 1 179 ? 13.411 -11.542 14.767 1.00 60.00 179 ALA A CA 1
ATOM 1359 C C . ALA A 1 179 ? 13.991 -11.338 16.176 1.00 60.00 179 ALA A C 1
ATOM 1361 O O . ALA A 1 179 ? 15.106 -10.848 16.332 1.00 60.00 179 ALA A O 1
ATOM 1362 N N . HIS A 1 180 ? 13.274 -11.759 17.226 1.00 53.75 180 HIS A N 1
ATOM 1363 C CA . HIS A 1 180 ? 13.818 -11.689 18.590 1.00 53.75 180 HIS A CA 1
ATOM 1364 C C . HIS A 1 180 ? 15.060 -12.583 18.788 1.00 53.75 180 HIS A C 1
ATOM 1366 O O . HIS A 1 180 ? 15.735 -12.493 19.807 1.00 53.75 180 HIS A O 1
ATOM 1372 N N . LEU A 1 181 ? 15.384 -13.414 17.795 1.00 54.03 181 LEU A N 1
ATOM 1373 C CA . LEU A 1 181 ? 16.581 -14.241 17.762 1.00 54.03 181 LEU A CA 1
ATOM 1374 C C . LEU A 1 181 ? 17.865 -13.461 17.418 1.00 54.03 181 LEU A C 1
ATOM 1376 O O . LEU A 1 181 ? 18.918 -13.833 17.913 1.00 54.03 181 LEU A O 1
ATOM 1380 N N . MET A 1 182 ? 17.810 -12.342 16.681 1.00 55.44 182 MET A N 1
ATOM 1381 C CA . MET A 1 182 ? 19.034 -11.672 16.190 1.00 55.44 182 MET A CA 1
ATOM 1382 C C . MET A 1 182 ? 19.728 -10.738 17.190 1.00 55.44 182 MET A C 1
ATOM 1384 O O . MET A 1 182 ? 20.780 -10.189 16.880 1.00 55.44 182 MET A O 1
ATOM 1388 N N . ASN A 1 183 ? 19.162 -10.536 18.383 1.00 59.09 183 ASN A N 1
ATOM 1389 C CA . ASN A 1 183 ? 19.678 -9.561 19.351 1.00 59.09 183 ASN A CA 1
ATOM 1390 C C . ASN A 1 183 ? 20.545 -10.187 20.459 1.00 59.09 183 ASN A C 1
ATOM 1392 O O . ASN A 1 183 ? 20.744 -9.572 21.505 1.00 59.09 183 ASN A O 1
ATOM 1396 N N . ARG A 1 184 ? 21.028 -11.421 20.263 1.00 63.38 184 ARG A N 1
ATOM 1397 C CA . ARG A 1 184 ? 21.995 -12.060 21.165 1.00 63.38 184 ARG A CA 1
ATOM 1398 C C . ARG A 1 184 ? 23.415 -11.818 20.663 1.00 63.38 184 ARG A C 1
ATOM 1400 O O . ARG A 1 184 ? 23.699 -11.999 19.481 1.00 63.38 184 ARG A O 1
ATOM 1407 N N . GLU A 1 185 ? 24.307 -11.418 21.566 1.00 66.94 185 GLU A N 1
ATOM 1408 C CA . GLU A 1 185 ? 25.739 -11.336 21.269 1.00 66.94 185 GLU A CA 1
ATOM 1409 C C . GLU A 1 185 ? 26.235 -12.723 20.827 1.00 66.94 185 GLU A C 1
ATOM 1411 O O . GLU A 1 185 ? 26.061 -13.704 21.548 1.00 66.94 185 GLU A O 1
ATOM 1416 N N . GLY A 1 186 ? 26.788 -12.813 19.612 1.00 67.06 186 GLY A N 1
ATOM 1417 C CA . GLY A 1 186 ? 27.258 -14.072 19.015 1.00 67.06 186 GLY A CA 1
ATOM 1418 C C . GLY A 1 186 ? 26.305 -14.751 18.022 1.00 67.06 186 GLY A C 1
ATOM 1419 O O . GLY A 1 186 ? 26.632 -15.829 17.541 1.00 67.06 186 GLY A O 1
ATOM 1420 N N . PHE A 1 187 ? 25.162 -14.144 17.687 1.00 66.69 187 PHE A N 1
ATOM 1421 C CA . PHE A 1 187 ? 24.203 -14.709 16.731 1.00 66.69 187 PHE A CA 1
ATOM 1422 C C . PHE A 1 187 ? 24.672 -14.613 15.265 1.00 66.69 187 PHE A C 1
ATOM 1424 O O . PHE A 1 187 ? 25.150 -13.563 14.831 1.00 66.69 187 PHE A O 1
ATOM 1431 N N . GLY A 1 188 ? 24.489 -15.686 14.486 1.00 63.44 188 GLY A N 1
ATOM 1432 C CA . GLY A 1 188 ? 24.864 -15.756 13.065 1.00 63.44 188 GLY A CA 1
ATOM 1433 C C . GLY A 1 188 ? 26.352 -16.049 12.842 1.00 63.44 188 GLY A C 1
ATOM 1434 O O . GLY A 1 188 ? 26.887 -15.764 11.770 1.00 63.44 188 GLY A O 1
ATOM 1435 N N . GLY A 1 189 ? 27.028 -16.573 13.870 1.00 66.19 189 GLY A N 1
ATOM 1436 C CA . GLY A 1 189 ? 28.451 -16.912 13.836 1.00 66.19 189 GLY A CA 1
ATOM 1437 C C . GLY A 1 189 ? 28.737 -18.367 13.459 1.00 66.19 189 GLY A C 1
ATOM 1438 O O . GLY A 1 189 ? 29.881 -18.692 13.131 1.00 66.19 189 GLY A O 1
ATOM 1439 N N . SER A 1 190 ? 27.733 -19.251 13.501 1.00 69.94 190 SER A N 1
ATOM 1440 C CA . SER A 1 190 ? 27.918 -20.648 13.112 1.00 69.94 190 SER A CA 1
ATOM 1441 C C . SER A 1 190 ? 28.019 -20.800 11.592 1.00 69.94 190 SER A C 1
ATOM 1443 O O . SER A 1 190 ? 27.337 -20.130 10.816 1.00 69.94 190 SER A O 1
ATOM 1445 N N . LYS A 1 191 ? 28.899 -21.705 11.146 1.00 71.69 191 LYS A N 1
ATOM 1446 C CA . LYS A 1 191 ? 29.062 -22.017 9.714 1.00 71.69 191 LYS A CA 1
ATOM 1447 C C . LYS A 1 191 ? 27.833 -22.705 9.117 1.00 71.69 191 LYS A C 1
ATOM 1449 O O . LYS A 1 191 ? 27.645 -22.642 7.906 1.00 71.69 191 LYS A O 1
ATOM 1454 N N . ASP A 1 192 ? 27.025 -23.334 9.965 1.00 62.94 192 ASP A N 1
ATOM 1455 C CA . ASP A 1 192 ? 25.987 -24.271 9.545 1.00 62.94 192 ASP A CA 1
ATOM 1456 C C . ASP A 1 192 ? 24.576 -23.664 9.565 1.00 62.94 192 ASP A C 1
ATOM 1458 O O . ASP A 1 192 ? 23.691 -24.172 8.877 1.00 62.94 192 ASP A O 1
ATOM 1462 N N . CYS A 1 193 ? 24.346 -22.546 10.270 1.00 60.22 193 CYS A N 1
ATOM 1463 C CA . CYS A 1 193 ? 23.062 -21.849 10.227 1.00 60.22 193 CYS A CA 1
ATOM 1464 C C . CYS A 1 193 ? 23.216 -20.317 10.320 1.00 60.22 193 CYS A C 1
ATOM 1466 O O . CYS A 1 193 ? 23.568 -19.796 11.378 1.00 60.22 193 CYS A O 1
ATOM 1468 N N . PRO A 1 194 ? 22.837 -19.549 9.277 1.00 61.91 194 PRO A N 1
ATOM 1469 C CA . PRO A 1 194 ? 22.897 -18.081 9.309 1.00 61.91 194 PRO A CA 1
ATOM 1470 C C . PRO A 1 194 ? 21.921 -17.447 10.317 1.00 61.91 194 PRO A C 1
ATOM 1472 O O . PRO A 1 194 ? 21.935 -16.233 10.511 1.00 61.91 194 PRO A O 1
ATOM 1475 N N . PHE A 1 195 ? 21.065 -18.258 10.941 1.00 63.62 195 PHE A N 1
ATOM 1476 C CA . PHE A 1 195 ? 20.061 -17.835 11.908 1.00 63.62 195 PHE A CA 1
ATOM 1477 C C . PHE A 1 195 ? 20.208 -18.514 13.274 1.00 63.62 195 PHE A C 1
ATOM 1479 O O . PHE A 1 195 ? 19.260 -18.403 14.040 1.00 63.62 195 PHE A O 1
ATOM 1486 N N . ASP A 1 196 ? 21.311 -19.229 13.564 1.00 62.09 196 ASP A N 1
ATOM 1487 C CA . ASP A 1 196 ? 21.609 -19.859 14.875 1.00 62.09 196 ASP A CA 1
ATOM 1488 C C . ASP A 1 196 ? 20.362 -20.336 15.650 1.00 62.09 196 ASP A C 1
ATOM 1490 O O . ASP A 1 196 ? 20.158 -20.043 16.829 1.00 62.09 196 ASP A O 1
ATOM 1494 N N . CYS A 1 197 ? 19.448 -21.003 14.948 1.00 64.12 197 CYS A N 1
ATOM 1495 C CA . CYS A 1 197 ? 18.152 -21.364 15.489 1.00 64.12 197 CYS A CA 1
ATOM 1496 C C . CYS A 1 197 ? 18.189 -22.807 15.992 1.00 64.12 197 CYS A C 1
ATOM 1498 O O . CYS A 1 197 ? 18.648 -23.707 15.288 1.00 64.12 197 CYS A O 1
ATOM 1500 N N . ASP A 1 198 ? 17.632 -23.040 17.186 1.00 59.06 198 ASP A N 1
ATOM 1501 C CA . ASP A 1 198 ? 17.561 -24.365 17.830 1.00 59.06 198 ASP A CA 1
ATOM 1502 C C . ASP A 1 198 ? 16.851 -25.430 16.968 1.00 59.06 198 ASP A C 1
ATOM 1504 O O . ASP A 1 198 ? 16.961 -26.624 17.225 1.00 59.06 198 ASP A O 1
ATOM 1508 N N . CYS A 1 199 ? 16.141 -25.030 15.908 1.00 58.47 199 CYS A N 1
ATOM 1509 C CA . CYS A 1 199 ? 15.526 -25.953 14.955 1.00 58.47 199 CYS A CA 1
ATOM 1510 C C . CYS A 1 199 ? 16.519 -26.670 14.023 1.00 58.47 199 CYS A C 1
ATOM 1512 O O . CYS A 1 199 ? 16.102 -27.580 13.313 1.00 58.47 199 CYS A O 1
ATOM 1514 N N . CYS A 1 200 ? 17.795 -26.271 13.992 1.00 50.88 200 CYS A N 1
ATOM 1515 C CA . CYS A 1 200 ? 18.828 -26.902 13.161 1.00 50.88 200 CYS A CA 1
ATOM 1516 C C . CYS A 1 200 ? 19.687 -27.940 13.910 1.00 50.88 200 CYS A C 1
ATOM 1518 O O . CYS A 1 200 ? 20.575 -28.522 13.297 1.00 50.88 200 CYS A O 1
ATOM 1520 N N . PHE A 1 201 ? 19.421 -28.191 15.198 1.00 47.78 201 PHE A N 1
ATOM 1521 C CA . PHE A 1 201 ? 20.137 -29.169 16.033 1.00 47.78 201 PHE A CA 1
ATOM 1522 C C . PHE A 1 201 ? 19.275 -30.396 16.402 1.00 47.78 201 PHE A C 1
ATOM 1524 O O . PHE A 1 201 ? 19.282 -30.840 17.551 1.00 47.78 201 PHE A O 1
ATOM 1531 N N . ILE A 1 202 ? 18.529 -30.947 15.437 1.00 44.59 202 ILE A N 1
ATOM 1532 C CA . ILE A 1 202 ? 17.969 -32.312 15.526 1.00 44.59 202 ILE A CA 1
ATOM 1533 C C . ILE A 1 202 ? 18.732 -33.215 14.566 1.00 44.59 202 ILE A C 1
ATOM 1535 O O . ILE A 1 202 ? 18.867 -32.814 13.388 1.00 44.59 202 ILE A O 1
#

Organism: Thalassiosira pseudonana (NCBI:txid35128)

pLDDT: mean 70.67, std 16.56, range [43.5, 98.0]

Secondary structure (DSSP, 8-state):
----------------------------------PPP-TTHHHHHHHHHHHHHHHHHHHHHHHHHHHHHHHHHHHHHHHHHHHHHHHHHHT-S-S-------------S-----HHHHHHHHHS------HHHHHHHHH-TTS-THHHH-PEE-SSSEEE-TTS-EEEEETTEEEEE--TTTTSTTTT--SS-TT--GGG--

Radius of gyration: 31.89 Å; chains: 1; bounding box: 84×52×73 Å

InterPro domains:
  IPR013885 Protein of unknown function DUF1764, eukaryotic [PF08576] (128-201)